Protein AF-A0A1N6M373-F1 (afdb_monomer)

Secondary structure (DSSP, 8-state):
-------PPPHHHHHHHHHTT-HHHHHHHHHHHTTSTT-SEE--GGGGGGTBSSEE-TT---GGG--B-TTTTT--EEEEE--TT----TTPEEEEGGG--SEEEEEE-STT-EEEEEEETTEEEEEEES-GGGGS-TTP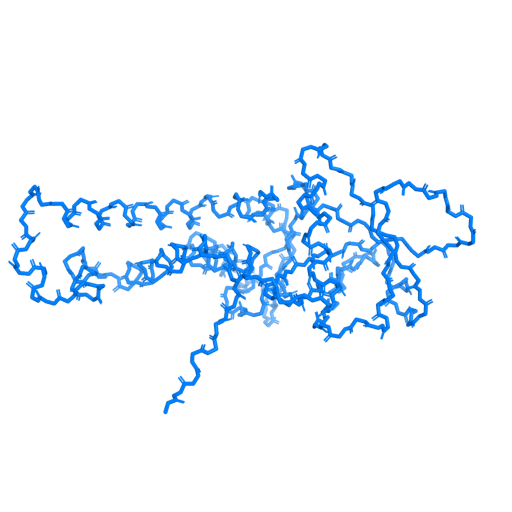EEEEEE---HHHHHHHHHHHHHHH--S------GGGHHHHHHHHHHHHHHTT--HHHHHHHHH-HHHHHHH-STT-HHHHHHHHHHHHHHHHHHTGGGGGGS--

Organism: NCBI:txid1918945

InterPro domains:
  IPR018754 T6SS, Transcription factor RovC-like, DNA binding domain [PF10074] (174-241)
  IPR045465 Transcriptional regulator-like domain [PF20109] (11-52)

Nearest PDB structures (foldseek):
  6xz5-assembly1_A  TM=7.826E-01  e=6.492E-12  Yersinia pseudotuberculosis YPIII
  6w2q-assembly1_A  TM=3.878E-01  e=3.711E+00  synthetic construct
  8dt0-assembly2_B  TM=3.257E-01  e=3.510E+00  synthetic construct

Mean predicted aligned error: 8.98 Å

Solvent-accessible surface area (backbone atoms only — not comparable to full-atom values): 14070 Å² total; per-residue (Å²): 134,81,80,77,75,81,78,53,73,23,48,62,45,52,24,46,61,28,42,50,66,22,65,67,56,50,50,52,50,54,59,60,43,73,81,46,85,96,64,61,66,48,84,40,86,70,21,50,84,79,48,17,55,29,40,56,50,62,82,61,81,60,54,67,76,51,47,61,32,31,68,89,51,61,48,42,29,38,52,44,73,70,60,101,81,70,84,86,54,97,74,56,45,77,41,54,69,66,75,50,85,53,50,77,40,79,46,80,50,79,88,48,23,28,36,39,23,41,34,19,90,39,36,69,51,58,33,43,27,83,44,60,70,64,78,67,52,71,81,42,52,30,37,37,51,70,84,52,65,75,91,40,50,67,50,46,53,49,51,50,45,46,36,66,48,85,89,62,92,71,77,76,64,71,80,51,56,63,53,56,50,24,50,56,50,42,54,41,47,76,68,68,49,49,73,65,56,53,43,29,73,76,62,32,59,72,54,38,74,76,39,67,52,97,87,25,69,56,49,54,51,51,53,51,47,50,53,48,24,53,44,28,28,74,57,52,26,59,60,41,61,36,71,125

Sequence (244 aa):
MTQHSSTTISNLSLAWEFLRRNPDYINEWKYLKKEQDNIKWIHSKNAKRWGLLSYCDPQIEDVREVIWNCIDIGRYLRFVSLGENHFKSKWDIYVDLSKFDGTKKIIHLENDNSIVSLSNNGEMIQLYSDNKNQLLSEQGMLLISANLPELYISEIIRIVNQVINTSGSIPFKEANRKYLEYLIILDMRNSKKSHKQIATEIYGSTEVDRHWFQDSWLRSKIRYKIQKAEQYMKEQYKKLLIPS

pLDDT: mean 78.7, std 16.69, range [23.48, 97.5]

Radius of gyration: 20.69 Å; Cα contacts (8 Å, |Δi|>4): 341; chains: 1; bounding box: 59×39×50 Å

Foldseek 3Di:
DDPPPPQQAALLLLLLLLQLLQPVLQVVVVVQCVVDPPDQWAQDPVVVVSQFRTRGNSPDNPSQSTHGVCVVLQQAWEKDFDDPDDDDDPLWDWAQPLPQPFDWDWAQDPQQKIWIWFADLNYIGIYIYNHVVSVPPSGTTITTDRPGDPVQSVLSVVRVCRRGPPPDNDDRPPVCVLSVLLSVLSVCVSVVHDLLRNLCVVPNPVVCVVFPDDPGPSSVVSVVSPVVSVVSSPPVSSVSSHRD

Structure (mmCIF, N/CA/C/O backbone):
data_AF-A0A1N6M373-F1
#
_entry.id   AF-A0A1N6M373-F1
#
loop_
_atom_site.group_PDB
_atom_site.id
_atom_site.type_symbol
_atom_site.label_atom_id
_atom_site.label_alt_id
_atom_site.label_comp_id
_atom_site.label_asym_id
_atom_site.label_entity_id
_atom_site.label_seq_id
_atom_site.pdbx_PDB_ins_code
_atom_site.Cartn_x
_atom_site.Cartn_y
_atom_site.Cartn_z
_atom_site.occupancy
_atom_site.B_iso_or_equiv
_atom_site.auth_seq_id
_atom_site.auth_comp_id
_atom_site.auth_asym_id
_atom_site.auth_atom_id
_atom_site.pdbx_PDB_model_num
ATOM 1 N N . MET A 1 1 ? -20.065 23.893 -10.131 1.00 27.55 1 MET A N 1
ATOM 2 C CA . MET A 1 1 ? -19.945 22.484 -10.564 1.00 27.55 1 MET A CA 1
ATOM 3 C C . MET A 1 1 ? -18.468 22.141 -10.586 1.00 27.55 1 MET A C 1
ATOM 5 O O . MET A 1 1 ? -17.787 22.420 -11.560 1.00 27.55 1 MET A O 1
ATOM 9 N N . THR A 1 2 ? -17.941 21.670 -9.463 1.00 27.86 2 THR A N 1
ATOM 10 C CA . THR A 1 2 ? -16.544 21.249 -9.340 1.00 27.86 2 THR A CA 1
ATOM 11 C C . THR A 1 2 ? -16.394 19.887 -10.004 1.00 27.86 2 THR A C 1
ATOM 13 O O . THR A 1 2 ? -17.059 18.925 -9.623 1.00 27.86 2 THR A O 1
ATOM 16 N N . GLN A 1 3 ? -15.557 19.825 -11.039 1.00 23.48 3 GLN A N 1
ATOM 17 C CA . GLN A 1 3 ? -15.106 18.575 -11.636 1.00 23.48 3 GLN A CA 1
ATOM 18 C C . GLN A 1 3 ? -14.480 17.726 -10.526 1.00 23.48 3 GLN A C 1
ATOM 20 O O . GLN A 1 3 ? -13.425 18.064 -9.993 1.00 23.48 3 GLN A O 1
ATOM 25 N N . HIS A 1 4 ? -15.142 16.633 -10.152 1.00 27.02 4 HIS A N 1
ATOM 26 C CA . HIS A 1 4 ? -14.480 15.553 -9.439 1.00 27.02 4 HIS A CA 1
ATOM 27 C C . HIS A 1 4 ? -13.487 14.933 -10.418 1.00 27.02 4 HIS A C 1
ATOM 29 O O . HIS A 1 4 ? -13.842 14.053 -11.203 1.00 27.02 4 HIS A O 1
ATOM 35 N N . SER A 1 5 ? -12.254 15.441 -10.404 1.00 31.22 5 SER A N 1
ATOM 36 C CA . SER A 1 5 ? -11.100 14.779 -10.996 1.00 31.22 5 SER A CA 1
ATOM 37 C C . SER A 1 5 ? -11.132 13.334 -10.513 1.00 31.22 5 SER A C 1
ATOM 39 O O . SER A 1 5 ? -10.973 13.062 -9.323 1.00 31.22 5 SER A O 1
ATOM 41 N N . SER A 1 6 ? -11.460 12.410 -11.412 1.00 40.84 6 SER A N 1
ATOM 42 C CA . SER A 1 6 ? -11.445 10.984 -11.115 1.00 40.84 6 SER A CA 1
ATOM 43 C C . SER A 1 6 ? -9.982 10.587 -10.990 1.00 40.84 6 SER A C 1
ATOM 45 O O . SER A 1 6 ? -9.340 10.244 -11.977 1.00 40.84 6 SER A O 1
ATOM 47 N N . THR A 1 7 ? -9.419 10.745 -9.793 1.00 52.28 7 THR A N 1
ATOM 48 C CA . THR A 1 7 ? -8.020 10.428 -9.513 1.00 52.28 7 THR A CA 1
ATOM 49 C C . THR A 1 7 ? -7.858 8.915 -9.587 1.00 52.28 7 THR A C 1
ATOM 51 O O . THR A 1 7 ? -8.129 8.190 -8.630 1.00 52.28 7 THR A O 1
ATOM 54 N N . THR A 1 8 ? -7.482 8.416 -10.761 1.00 64.50 8 THR A N 1
ATOM 55 C CA . THR A 1 8 ? -7.154 7.007 -10.961 1.00 64.50 8 THR A CA 1
ATOM 56 C C . THR A 1 8 ? -5.913 6.683 -10.131 1.00 64.50 8 THR A C 1
ATOM 58 O O . THR A 1 8 ? -4.846 7.253 -10.348 1.00 64.50 8 THR A O 1
ATOM 61 N N . ILE A 1 9 ? -6.072 5.798 -9.146 1.00 77.00 9 ILE A N 1
ATOM 62 C CA . ILE A 1 9 ? -4.997 5.341 -8.263 1.00 77.00 9 ILE A CA 1
ATOM 63 C C . ILE A 1 9 ? -4.475 3.988 -8.753 1.00 77.00 9 ILE A C 1
ATOM 65 O O . ILE A 1 9 ? -5.265 3.064 -8.962 1.00 77.00 9 ILE A O 1
ATOM 69 N N . SER A 1 10 ? -3.159 3.870 -8.932 1.00 80.56 10 SER A N 1
ATOM 70 C CA . SER A 1 10 ? -2.539 2.624 -9.393 1.00 80.56 10 SER A CA 1
ATOM 71 C C . SER A 1 10 ? -2.555 1.550 -8.303 1.00 80.56 10 SER A C 1
ATOM 73 O O . SER A 1 10 ? -2.659 1.847 -7.107 1.00 80.56 10 SER A O 1
ATOM 75 N N . ASN A 1 11 ? -2.365 0.289 -8.689 1.00 85.12 11 ASN A N 1
ATOM 76 C CA . ASN A 1 11 ? -2.213 -0.795 -7.716 1.00 85.12 11 ASN A CA 1
ATOM 77 C C . ASN A 1 11 ? -0.984 -0.603 -6.804 1.00 85.12 11 ASN A C 1
ATOM 79 O O . ASN A 1 11 ? -1.056 -0.926 -5.619 1.00 85.12 11 ASN A O 1
ATOM 83 N N . LEU A 1 12 ? 0.118 -0.043 -7.323 1.00 86.44 12 LEU A N 1
ATOM 84 C CA . LEU A 1 12 ? 1.302 0.281 -6.514 1.00 86.44 12 LEU A CA 1
ATOM 85 C C . LEU A 1 12 ? 1.001 1.397 -5.509 1.00 86.44 12 LEU A C 1
ATOM 87 O O . LEU A 1 12 ? 1.394 1.307 -4.348 1.00 86.44 12 LEU A O 1
ATOM 91 N N . SER A 1 13 ? 0.251 2.415 -5.934 1.00 88.50 13 SER A N 1
ATOM 92 C CA . SER A 1 13 ? -0.223 3.490 -5.060 1.00 88.50 13 SER A CA 1
ATOM 93 C C . SER A 1 13 ? -1.107 2.935 -3.943 1.00 88.50 13 SER A C 1
ATOM 95 O O . SER A 1 13 ? -0.861 3.217 -2.778 1.00 88.50 13 SER A O 1
ATOM 97 N N . LEU A 1 14 ? -2.079 2.075 -4.264 1.00 91.44 14 LEU A N 1
ATOM 98 C CA . LEU A 1 14 ? -2.917 1.420 -3.254 1.00 91.44 14 LEU A CA 1
ATOM 99 C C . LEU A 1 14 ? -2.095 0.560 -2.287 1.00 91.44 14 LEU A C 1
ATOM 101 O O . LEU A 1 14 ? -2.329 0.601 -1.081 1.00 91.44 14 LEU A O 1
ATOM 105 N N . ALA A 1 15 ? -1.128 -0.207 -2.800 1.00 93.06 15 ALA A N 1
ATOM 106 C CA . ALA A 1 15 ? -0.246 -1.019 -1.972 1.00 93.06 15 ALA A CA 1
ATOM 107 C C . ALA A 1 15 ? 0.530 -0.161 -0.964 1.00 93.06 15 ALA A C 1
ATOM 109 O O . ALA A 1 15 ? 0.606 -0.509 0.216 1.00 93.06 15 ALA A O 1
ATOM 110 N N . TRP A 1 16 ? 1.047 0.982 -1.421 1.00 95.06 16 TRP A N 1
ATOM 111 C CA . TRP A 1 16 ? 1.736 1.943 -0.569 1.00 95.06 16 TRP A CA 1
ATOM 112 C C . TRP A 1 16 ? 0.806 2.561 0.475 1.00 95.06 16 TRP A C 1
ATOM 114 O O . TRP A 1 16 ? 1.153 2.594 1.653 1.00 95.06 16 TRP A O 1
ATOM 124 N N . GLU A 1 17 ? -0.397 2.982 0.078 1.00 95.56 17 GLU A N 1
ATOM 125 C CA . GLU A 1 17 ? -1.382 3.573 0.988 1.00 95.56 17 GLU A CA 1
ATOM 126 C C . GLU A 1 17 ? -1.761 2.624 2.137 1.00 95.56 17 GLU A C 1
ATOM 128 O O . GLU A 1 17 ? -1.925 3.075 3.275 1.00 95.56 17 GLU A O 1
ATOM 133 N N . PHE A 1 18 ? -1.862 1.317 1.872 1.00 97.25 18 PHE A N 1
ATOM 134 C CA . PHE A 1 18 ? -2.075 0.312 2.915 1.00 97.25 18 PHE A CA 1
ATOM 135 C C . PHE A 1 18 ? -0.838 0.117 3.796 1.00 97.25 18 PHE A C 1
ATOM 137 O O . PHE A 1 18 ? -0.959 0.138 5.022 1.00 97.25 18 PHE A O 1
ATOM 144 N N . LEU A 1 19 ? 0.342 -0.057 3.194 1.00 97.50 19 LEU A N 1
ATOM 145 C CA . LEU A 1 19 ? 1.583 -0.312 3.926 1.00 97.50 19 LEU A CA 1
ATOM 146 C C . LEU A 1 19 ? 1.967 0.859 4.840 1.00 97.50 19 LEU A C 1
ATOM 148 O O . LEU A 1 19 ? 2.258 0.651 6.015 1.00 97.50 19 LEU A O 1
ATOM 152 N N . ARG A 1 20 ? 1.906 2.102 4.348 1.00 96.56 20 ARG A N 1
ATOM 153 C CA . ARG A 1 20 ? 2.305 3.294 5.119 1.00 96.56 20 ARG A CA 1
ATOM 154 C C . ARG A 1 20 ? 1.390 3.601 6.310 1.00 96.56 20 ARG A C 1
ATOM 156 O O . ARG A 1 20 ? 1.739 4.433 7.141 1.00 96.56 20 ARG A O 1
ATOM 163 N N . ARG A 1 21 ? 0.232 2.933 6.398 1.00 96.88 21 ARG A N 1
ATOM 164 C CA . ARG A 1 21 ? -0.706 2.974 7.535 1.00 96.88 21 ARG A CA 1
ATOM 165 C C . ARG A 1 21 ? -0.512 1.831 8.527 1.00 96.88 21 ARG A C 1
ATOM 167 O O . ARG A 1 21 ? -1.159 1.838 9.572 1.00 96.88 21 ARG A O 1
ATOM 174 N N . ASN A 1 22 ? 0.346 0.859 8.217 1.00 97.31 22 ASN A N 1
ATOM 175 C CA . ASN A 1 22 ? 0.627 -0.271 9.088 1.00 97.31 22 ASN A CA 1
ATOM 176 C C . ASN A 1 22 ? 1.465 0.187 10.303 1.00 97.31 22 ASN A C 1
ATOM 178 O O . ASN A 1 22 ? 2.589 0.661 10.116 1.00 97.31 22 ASN A O 1
ATOM 182 N N . PRO A 1 23 ? 0.964 0.037 11.546 1.00 95.50 23 PRO A N 1
ATOM 183 C CA . PRO A 1 23 ? 1.692 0.447 12.745 1.00 95.50 23 PRO A CA 1
ATOM 184 C C 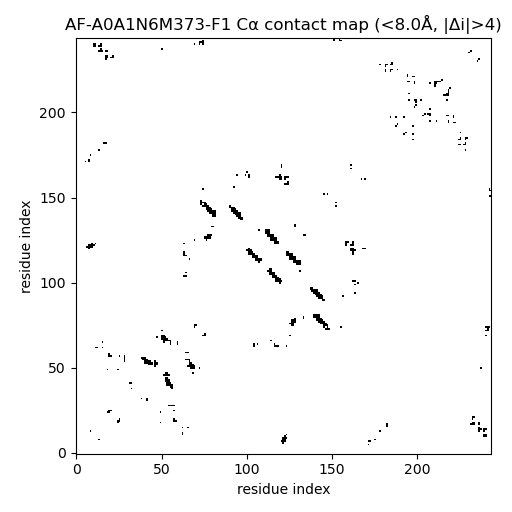. PRO A 1 23 ? 3.053 -0.234 12.903 1.00 95.50 23 PRO A C 1
ATOM 186 O O . PRO A 1 23 ? 4.000 0.416 13.340 1.00 95.50 23 PRO A O 1
ATOM 189 N N . ASP A 1 24 ? 3.169 -1.506 12.521 1.00 96.19 24 ASP A N 1
ATOM 190 C CA . ASP A 1 24 ? 4.410 -2.272 12.645 1.00 96.19 24 ASP A CA 1
ATOM 191 C C . ASP A 1 24 ? 5.467 -1.725 11.677 1.00 96.19 24 ASP A C 1
ATOM 193 O O . ASP A 1 24 ? 6.589 -1.433 12.089 1.00 96.19 24 ASP A O 1
ATOM 197 N N . TYR A 1 25 ? 5.079 -1.451 10.425 1.00 97.00 25 TYR A N 1
ATOM 198 C CA . TYR A 1 25 ? 5.946 -0.784 9.448 1.00 97.00 25 TYR A CA 1
ATOM 199 C C . TYR A 1 25 ? 6.387 0.606 9.930 1.00 97.00 25 TYR A C 1
ATOM 201 O O . TYR A 1 25 ? 7.571 0.941 9.883 1.00 97.00 25 TYR A O 1
ATOM 209 N N . ILE A 1 26 ? 5.449 1.415 10.442 1.00 95.88 26 ILE A N 1
ATOM 210 C CA . ILE A 1 26 ? 5.738 2.760 10.964 1.00 95.88 26 ILE A CA 1
ATOM 211 C C . ILE A 1 26 ? 6.714 2.692 12.146 1.00 95.88 26 ILE A C 1
ATOM 213 O O . ILE A 1 26 ? 7.620 3.521 12.244 1.00 95.88 26 ILE A O 1
ATOM 217 N N . ASN A 1 27 ? 6.528 1.740 13.061 1.00 94.88 27 ASN A N 1
ATOM 218 C CA . ASN A 1 27 ? 7.379 1.585 14.239 1.00 94.88 27 ASN A CA 1
ATOM 219 C C . ASN A 1 27 ? 8.798 1.164 13.856 1.00 94.88 27 ASN A C 1
ATOM 221 O O . ASN A 1 27 ? 9.762 1.714 14.388 1.00 94.88 27 ASN A O 1
ATOM 225 N N . GLU A 1 28 ? 8.933 0.249 12.902 1.00 94.69 28 GLU A N 1
ATOM 226 C CA . GLU A 1 28 ? 10.232 -0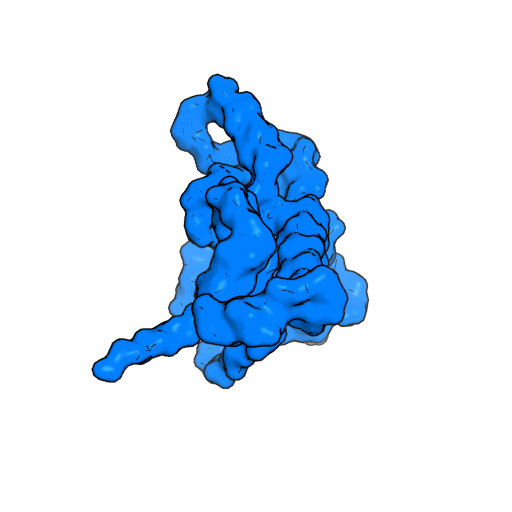.167 12.379 1.00 94.69 28 GLU A CA 1
ATOM 227 C C . GLU A 1 28 ? 10.940 0.956 11.628 1.00 94.69 28 GLU A C 1
ATOM 229 O O . GLU A 1 28 ? 12.124 1.188 11.866 1.00 94.69 28 GLU A O 1
ATOM 234 N N . TRP A 1 29 ? 10.219 1.710 10.792 1.00 94.06 29 TRP A N 1
ATOM 235 C CA . TRP A 1 29 ? 10.765 2.905 10.152 1.00 94.06 29 TRP A CA 1
ATOM 236 C C . TRP A 1 29 ? 11.282 3.907 11.185 1.00 94.06 29 TRP A C 1
ATOM 238 O O . TRP A 1 29 ? 12.410 4.378 11.079 1.00 94.06 29 TRP A O 1
ATOM 248 N N . LYS A 1 30 ? 10.481 4.209 12.215 1.00 92.94 30 LYS A N 1
ATOM 249 C CA . LYS A 1 30 ? 10.878 5.121 13.299 1.00 92.94 30 LYS A CA 1
ATOM 250 C C . LYS A 1 30 ? 12.096 4.614 14.062 1.00 92.94 30 LYS A C 1
ATOM 252 O O . LYS A 1 30 ? 12.919 5.427 14.467 1.00 92.94 30 LYS A O 1
ATOM 257 N N . TYR A 1 31 ? 12.196 3.307 14.289 1.00 91.56 31 TYR A N 1
ATOM 258 C CA . TYR A 1 31 ? 13.346 2.705 14.955 1.00 91.56 31 TYR A CA 1
ATOM 259 C C . TYR A 1 31 ? 14.620 2.874 14.120 1.00 91.56 31 TYR A C 1
ATOM 261 O O . TYR A 1 31 ? 15.609 3.373 14.641 1.00 91.56 31 TYR A O 1
ATOM 269 N N . LEU A 1 32 ? 14.561 2.564 12.822 1.00 89.75 32 LEU A N 1
ATOM 270 C CA . LEU A 1 32 ? 15.697 2.701 11.905 1.00 89.75 32 LEU A CA 1
ATOM 271 C C . LEU A 1 32 ? 16.099 4.169 11.681 1.00 89.75 32 LEU A C 1
ATOM 273 O O . LEU A 1 32 ? 17.280 4.496 11.669 1.00 89.75 32 LEU A O 1
ATOM 277 N N . LYS A 1 33 ? 15.121 5.076 11.551 1.00 88.62 33 LYS A N 1
ATOM 278 C CA . LYS A 1 33 ? 15.360 6.513 11.338 1.00 88.62 33 LYS A CA 1
ATOM 279 C C . LYS A 1 33 ? 16.057 7.184 12.521 1.00 88.62 33 LYS A C 1
ATOM 281 O O . LYS A 1 33 ? 16.777 8.148 12.316 1.00 88.62 33 LYS A O 1
ATOM 286 N N . LYS A 1 34 ? 15.880 6.694 13.755 1.00 81.75 34 LYS A N 1
ATOM 287 C CA . LYS A 1 34 ? 16.558 7.269 14.935 1.00 81.75 34 LYS A CA 1
ATOM 288 C C . LYS A 1 34 ? 18.082 7.254 14.827 1.00 81.75 34 LYS A C 1
ATOM 290 O O . LYS A 1 34 ? 18.728 8.043 15.504 1.00 81.75 34 LYS A O 1
ATOM 295 N N . GLU A 1 35 ? 18.640 6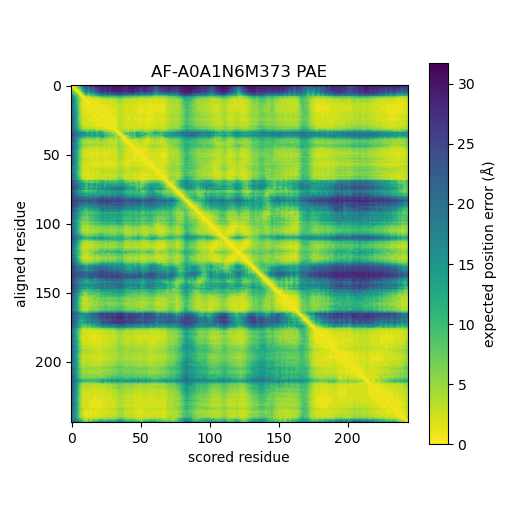.373 14.006 1.00 69.88 35 GLU A N 1
ATOM 296 C CA . GLU A 1 35 ? 20.081 6.289 13.793 1.00 69.88 35 GLU A CA 1
ATOM 297 C C . GLU A 1 35 ? 20.577 7.288 12.732 1.00 69.88 35 GLU A C 1
ATOM 299 O O . GLU A 1 35 ? 21.787 7.449 12.584 1.00 69.88 35 GLU A O 1
ATOM 304 N N . GLN A 1 36 ? 19.679 7.940 11.971 1.00 68.94 36 GLN A N 1
ATOM 305 C CA . GLN A 1 36 ? 20.038 8.730 10.789 1.00 68.94 36 GLN A CA 1
ATOM 306 C C . GLN A 1 36 ? 19.052 9.894 10.503 1.00 68.94 36 GLN A C 1
ATOM 308 O O . GLN A 1 36 ? 17.896 9.684 10.125 1.00 68.94 36 GLN A O 1
ATOM 313 N N . ASP A 1 37 ? 19.519 11.143 10.618 1.00 67.06 37 ASP A N 1
ATOM 314 C CA . ASP A 1 37 ? 18.704 12.346 10.373 1.00 67.06 37 ASP A CA 1
ATOM 315 C C . ASP A 1 37 ? 18.475 12.646 8.876 1.00 67.06 37 ASP A C 1
ATOM 317 O O . ASP A 1 37 ? 19.350 12.448 8.037 1.00 67.06 37 ASP A O 1
ATOM 321 N N . ASN A 1 38 ? 17.296 13.193 8.541 1.00 73.12 38 ASN A N 1
ATOM 322 C CA . ASN A 1 38 ? 16.903 13.666 7.196 1.00 73.12 38 ASN A CA 1
ATOM 323 C C . ASN A 1 38 ? 16.947 12.633 6.053 1.00 73.12 38 ASN A C 1
ATOM 325 O O . ASN A 1 38 ? 17.111 12.988 4.884 1.00 73.12 38 ASN A O 1
ATOM 329 N N . ILE A 1 39 ? 16.724 11.357 6.361 1.00 82.75 39 ILE A N 1
ATOM 330 C CA . ILE A 1 39 ? 16.746 10.288 5.361 1.00 82.75 39 ILE A CA 1
ATOM 331 C C . ILE A 1 39 ? 15.346 9.919 4.861 1.00 82.75 39 ILE A C 1
ATOM 333 O O . ILE A 1 39 ? 14.423 9.687 5.643 1.00 82.75 39 ILE A O 1
ATOM 337 N N . LYS A 1 40 ? 15.214 9.829 3.529 1.00 84.06 40 LYS A N 1
ATOM 338 C CA . LYS A 1 40 ? 14.011 9.344 2.831 1.00 84.06 40 LYS A CA 1
ATOM 339 C C . LYS A 1 40 ? 13.977 7.827 2.652 1.00 84.06 40 LYS A C 1
ATOM 341 O O . LYS A 1 40 ? 12.892 7.246 2.671 1.00 84.06 40 LYS A O 1
ATOM 346 N N . TRP A 1 41 ? 15.145 7.201 2.491 1.00 87.31 41 TRP A N 1
ATOM 347 C CA . TRP A 1 41 ? 15.280 5.764 2.262 1.00 87.31 41 TRP A CA 1
ATOM 348 C C . TRP A 1 41 ? 16.329 5.136 3.162 1.00 87.31 41 TRP A C 1
ATOM 350 O O . TRP A 1 41 ? 17.454 5.619 3.215 1.00 87.31 41 TRP A O 1
ATOM 360 N N . ILE A 1 42 ? 15.989 4.020 3.801 1.00 87.31 42 ILE A N 1
ATOM 361 C CA . ILE A 1 42 ? 16.944 3.256 4.609 1.00 87.31 42 ILE A CA 1
ATOM 362 C C . ILE A 1 42 ? 17.114 1.874 3.987 1.00 87.31 42 ILE A C 1
ATOM 364 O O . ILE A 1 42 ? 16.172 1.071 3.923 1.00 87.31 42 ILE A O 1
ATOM 368 N N . HIS A 1 43 ? 18.330 1.594 3.521 1.00 84.94 43 HIS A N 1
ATOM 369 C CA . HIS A 1 43 ? 18.705 0.280 3.018 1.00 84.94 43 HIS A CA 1
ATOM 370 C C . HIS A 1 43 ? 18.783 -0.716 4.178 1.00 84.94 43 HIS A C 1
ATOM 372 O O . HIS A 1 43 ? 19.533 -0.550 5.135 1.00 84.94 43 HIS A O 1
ATOM 378 N N . SER A 1 44 ? 17.979 -1.775 4.104 1.00 85.38 44 SER A N 1
ATOM 379 C CA . SER A 1 44 ? 17.991 -2.861 5.079 1.00 85.38 44 SER A CA 1
ATOM 380 C C . SER A 1 44 ? 17.491 -4.133 4.419 1.00 85.38 44 SER A C 1
ATOM 382 O O . SER A 1 44 ? 16.466 -4.124 3.737 1.00 85.38 44 SER A O 1
ATOM 384 N N . LYS A 1 45 ? 18.163 -5.260 4.679 1.00 84.31 45 LYS A N 1
ATOM 385 C CA . LYS A 1 45 ? 17.724 -6.581 4.196 1.00 84.31 45 LYS A CA 1
ATOM 386 C C . LYS A 1 45 ? 16.299 -6.918 4.655 1.00 84.31 45 LYS A C 1
ATOM 388 O O . LYS A 1 45 ? 15.576 -7.616 3.950 1.00 84.31 45 LYS A O 1
ATOM 393 N N . ASN A 1 46 ? 15.870 -6.355 5.786 1.00 89.06 46 ASN A N 1
ATOM 394 C CA . ASN A 1 46 ? 14.532 -6.556 6.335 1.00 89.06 46 ASN A CA 1
ATOM 395 C C . ASN A 1 46 ? 13.436 -5.809 5.562 1.00 89.06 46 ASN A C 1
ATOM 397 O O . ASN A 1 46 ? 12.269 -6.134 5.753 1.00 89.06 46 ASN A O 1
ATOM 401 N N . ALA A 1 47 ? 13.762 -4.855 4.679 1.00 91.00 47 ALA A N 1
ATOM 402 C CA . ALA A 1 47 ? 12.765 -4.158 3.857 1.00 91.00 47 ALA A CA 1
ATOM 403 C C . ALA A 1 47 ? 11.980 -5.131 2.956 1.00 91.00 47 ALA A C 1
ATOM 405 O O . ALA A 1 47 ? 10.784 -4.945 2.714 1.00 91.00 47 ALA A O 1
ATOM 406 N N . LYS A 1 48 ? 12.625 -6.234 2.548 1.00 89.69 48 LYS A N 1
ATOM 407 C CA . LYS A 1 48 ? 12.035 -7.253 1.675 1.00 89.69 48 LYS A CA 1
ATOM 408 C C . LYS A 1 48 ? 10.758 -7.870 2.232 1.00 89.69 48 LYS A C 1
ATOM 410 O O . LYS A 1 48 ? 9.857 -8.178 1.456 1.00 89.69 48 LYS A O 1
ATOM 415 N N . ARG A 1 49 ? 10.626 -8.004 3.559 1.00 91.44 49 ARG A N 1
ATOM 416 C CA . ARG A 1 49 ? 9.398 -8.550 4.167 1.00 91.44 49 ARG A CA 1
ATOM 417 C C . ARG A 1 49 ? 8.177 -7.675 3.899 1.00 91.44 49 ARG A C 1
ATOM 419 O O . ARG A 1 49 ? 7.065 -8.187 3.866 1.00 91.44 49 ARG A O 1
ATOM 426 N N . TRP A 1 50 ? 8.389 -6.378 3.679 1.00 93.75 50 TRP A N 1
ATOM 427 C CA . TRP A 1 50 ? 7.348 -5.413 3.337 1.00 93.75 50 TRP A CA 1
ATOM 428 C C . TRP A 1 50 ? 7.106 -5.318 1.824 1.00 93.75 50 TRP A C 1
ATOM 430 O O . TRP A 1 50 ? 6.241 -4.562 1.388 1.00 93.75 50 TRP A O 1
ATOM 440 N N . GLY A 1 51 ? 7.831 -6.099 1.016 1.00 90.75 51 GLY A N 1
ATOM 441 C CA . GLY A 1 51 ? 7.827 -5.994 -0.442 1.00 90.75 51 GLY A CA 1
ATOM 442 C C . GLY A 1 51 ? 8.672 -4.831 -0.966 1.00 90.75 51 GLY A C 1
ATOM 443 O O . GLY A 1 51 ? 8.593 -4.524 -2.149 1.00 90.75 51 GLY A O 1
ATOM 444 N N . LEU A 1 52 ? 9.479 -4.186 -0.121 1.00 91.88 52 LEU A N 1
ATOM 445 C CA . LEU A 1 52 ? 10.308 -3.039 -0.485 1.00 91.88 52 LEU A CA 1
ATOM 446 C C . LEU A 1 52 ? 11.767 -3.451 -0.691 1.00 91.88 52 LEU A C 1
ATOM 448 O O . LEU A 1 52 ? 12.271 -4.351 -0.018 1.00 91.88 52 LEU A O 1
ATOM 452 N N . LEU A 1 53 ? 12.468 -2.767 -1.595 1.00 87.50 53 LEU A N 1
ATOM 453 C CA . LEU A 1 53 ? 13.925 -2.873 -1.698 1.00 87.50 53 LEU A CA 1
ATOM 454 C C . LEU A 1 53 ? 14.599 -2.085 -0.568 1.00 87.50 53 LEU A C 1
ATOM 456 O O . LEU A 1 53 ? 15.704 -2.403 -0.139 1.00 87.50 53 LEU A O 1
ATOM 460 N N . SER A 1 54 ? 13.951 -1.025 -0.089 1.00 89.25 54 SER A N 1
ATOM 461 C CA . SER A 1 54 ? 14.441 -0.141 0.972 1.00 89.25 54 SER A CA 1
ATOM 462 C C . SER A 1 54 ? 13.264 0.436 1.731 1.00 89.25 54 SER A C 1
ATOM 464 O O . SER A 1 54 ? 12.220 0.692 1.131 1.00 89.25 54 SER A O 1
ATOM 466 N N . TYR A 1 55 ? 13.412 0.643 3.0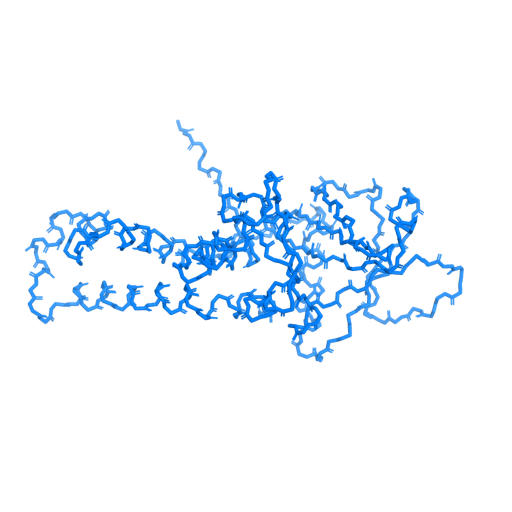38 1.00 92.88 55 TYR A N 1
ATOM 467 C CA . TYR A 1 55 ? 12.367 1.335 3.780 1.00 92.88 55 TYR A CA 1
ATOM 468 C C . TYR A 1 55 ? 12.217 2.757 3.241 1.00 92.88 55 TYR A C 1
ATOM 470 O O . TYR A 1 55 ? 13.205 3.383 2.867 1.00 92.88 55 TYR A O 1
ATOM 478 N N . CYS A 1 56 ? 10.984 3.244 3.217 1.00 93.19 56 CYS A N 1
ATOM 479 C CA . CYS A 1 56 ? 10.597 4.548 2.696 1.00 93.19 56 CYS A CA 1
ATOM 480 C C . CYS A 1 56 ? 9.821 5.309 3.777 1.00 93.19 56 CYS A C 1
ATOM 482 O O . CYS A 1 56 ? 9.015 4.693 4.485 1.00 93.19 56 CYS A O 1
ATOM 484 N N . ASP A 1 57 ? 10.029 6.623 3.900 1.00 93.81 57 ASP A N 1
ATOM 485 C CA . ASP A 1 57 ? 9.297 7.428 4.884 1.00 93.81 57 ASP A CA 1
ATOM 486 C C . ASP A 1 57 ? 7.773 7.281 4.681 1.00 93.81 57 ASP A C 1
ATOM 488 O O . ASP A 1 57 ? 7.288 7.584 3.590 1.00 93.81 57 ASP A O 1
ATOM 492 N N . PRO A 1 58 ? 6.989 6.839 5.690 1.00 95.44 58 PRO A N 1
ATOM 493 C CA . PRO A 1 58 ? 5.534 6.704 5.587 1.00 95.44 58 PRO A CA 1
ATOM 494 C C . PRO A 1 58 ? 4.791 8.004 5.230 1.00 95.44 58 PRO A C 1
ATOM 496 O O . PRO A 1 58 ? 3.609 7.949 4.880 1.00 95.44 58 PRO A O 1
ATOM 499 N N . GLN A 1 59 ? 5.452 9.161 5.353 1.00 93.44 59 GLN A N 1
ATOM 500 C CA . GLN A 1 59 ? 4.921 10.470 4.957 1.00 93.44 59 GLN A CA 1
ATOM 501 C C . GLN A 1 59 ? 5.100 10.782 3.466 1.00 93.44 59 GLN A C 1
ATOM 503 O O . GLN A 1 59 ? 4.582 11.788 2.990 1.00 93.44 59 GLN A O 1
ATOM 508 N N . ILE A 1 60 ? 5.821 9.949 2.711 1.00 90.56 60 ILE A N 1
ATOM 509 C CA . ILE A 1 60 ? 5.926 10.109 1.261 1.00 90.56 60 ILE A CA 1
ATOM 510 C C . ILE A 1 60 ? 4.555 9.846 0.635 1.00 90.56 60 ILE A C 1
ATOM 512 O O . ILE A 1 60 ? 4.021 8.742 0.710 1.00 90.56 60 ILE A O 1
ATOM 516 N N . GLU A 1 61 ? 3.990 10.870 0.005 1.00 88.06 61 GLU A N 1
ATOM 517 C CA . GLU A 1 61 ? 2.737 10.764 -0.751 1.00 88.06 61 GLU A CA 1
ATOM 518 C C . GLU A 1 61 ? 2.992 10.307 -2.191 1.00 88.06 61 GLU A C 1
ATOM 520 O O . GLU A 1 61 ? 2.204 9.568 -2.782 1.00 88.06 61 GLU A O 1
ATOM 525 N N . ASP A 1 62 ? 4.132 10.712 -2.754 1.00 86.94 62 ASP A N 1
ATOM 526 C CA . ASP A 1 62 ? 4.521 10.333 -4.102 1.00 86.94 62 ASP A CA 1
ATOM 527 C C . ASP A 1 62 ? 5.074 8.904 -4.131 1.00 86.94 62 ASP A C 1
ATOM 529 O O . ASP A 1 62 ? 6.265 8.665 -3.929 1.00 86.94 62 ASP A O 1
ATOM 533 N N . VAL A 1 63 ? 4.206 7.939 -4.444 1.00 87.38 63 VAL A N 1
ATOM 534 C CA . VAL A 1 63 ? 4.579 6.521 -4.579 1.00 87.38 63 VAL A CA 1
ATOM 535 C C . VAL A 1 63 ? 5.686 6.268 -5.614 1.00 87.38 63 VAL A C 1
ATOM 537 O O . VAL A 1 63 ? 6.343 5.232 -5.546 1.00 87.38 63 VAL A O 1
ATOM 540 N N . ARG A 1 64 ? 5.987 7.210 -6.523 1.00 86.06 64 ARG A N 1
ATOM 541 C CA . ARG A 1 64 ? 7.149 7.084 -7.423 1.00 86.06 64 ARG A CA 1
ATOM 542 C C . ARG A 1 64 ? 8.473 7.072 -6.662 1.00 86.06 64 ARG A C 1
ATOM 544 O O . ARG A 1 64 ? 9.455 6.585 -7.220 1.00 86.06 64 ARG A O 1
ATOM 551 N N . GLU A 1 65 ? 8.504 7.606 -5.438 1.00 88.06 65 GLU A N 1
ATOM 552 C CA . GLU A 1 65 ? 9.657 7.564 -4.530 1.00 88.06 65 GLU A CA 1
ATOM 553 C C . GLU A 1 65 ? 9.744 6.248 -3.734 1.00 88.06 65 GLU A C 1
ATOM 555 O O . GLU A 1 65 ? 10.757 5.995 -3.088 1.00 88.06 65 GLU A O 1
ATOM 560 N N . VAL A 1 66 ? 8.719 5.392 -3.774 1.00 90.75 66 VAL A N 1
ATOM 561 C CA . VAL A 1 66 ? 8.697 4.120 -3.040 1.00 90.75 66 VAL A CA 1
ATOM 562 C C . VAL A 1 66 ? 9.381 3.046 -3.870 1.00 90.75 66 VAL A C 1
ATOM 564 O O . VAL A 1 66 ? 8.952 2.741 -4.980 1.00 90.75 66 VAL A O 1
ATOM 567 N N . ILE A 1 67 ? 10.435 2.441 -3.329 1.00 87.69 67 ILE A N 1
ATOM 568 C CA . ILE A 1 67 ? 11.233 1.455 -4.056 1.00 87.69 67 ILE A CA 1
ATOM 569 C C . ILE A 1 67 ? 10.728 0.046 -3.746 1.00 87.69 67 ILE A C 1
ATOM 571 O O . ILE A 1 67 ? 11.105 -0.558 -2.736 1.00 87.69 67 ILE A O 1
ATOM 575 N N . TRP A 1 68 ? 9.877 -0.493 -4.616 1.00 87.31 68 TRP A N 1
ATOM 576 C CA . TRP A 1 68 ? 9.375 -1.856 -4.475 1.00 87.31 68 TRP A CA 1
ATOM 577 C C . TRP A 1 68 ? 10.454 -2.876 -4.847 1.00 87.31 68 TRP A C 1
ATOM 579 O O . TRP A 1 68 ? 11.223 -2.698 -5.792 1.00 87.31 68 TRP A O 1
ATOM 589 N N . ASN A 1 69 ? 10.502 -3.989 -4.120 1.00 82.50 69 ASN A N 1
ATOM 590 C CA . ASN A 1 69 ? 11.326 -5.139 -4.473 1.00 82.50 69 ASN A CA 1
ATOM 591 C C . ASN A 1 69 ? 10.644 -5.941 -5.587 1.00 82.50 69 ASN A C 1
ATOM 593 O O . ASN A 1 69 ? 10.189 -7.063 -5.391 1.00 82.50 69 ASN A O 1
ATOM 597 N N . CYS A 1 70 ? 10.547 -5.346 -6.771 1.00 66.88 70 CYS A N 1
ATOM 598 C CA . CYS A 1 70 ? 9.862 -5.941 -7.912 1.00 66.88 70 CYS A CA 1
ATOM 599 C C . CYS A 1 70 ? 10.544 -7.216 -8.446 1.00 66.88 70 CYS A C 1
ATOM 601 O O . CYS A 1 70 ? 9.905 -7.967 -9.182 1.00 66.88 70 CYS A O 1
ATOM 603 N N . ILE A 1 71 ? 11.804 -7.472 -8.065 1.00 63.94 71 ILE A N 1
ATOM 604 C CA . ILE A 1 71 ? 12.551 -8.691 -8.415 1.00 63.94 71 ILE A CA 1
ATOM 605 C C . ILE A 1 71 ? 11.863 -9.915 -7.809 1.00 63.94 71 ILE A C 1
ATOM 607 O O . ILE A 1 71 ? 11.444 -10.810 -8.538 1.00 63.94 71 ILE A O 1
ATOM 611 N N . ASP A 1 72 ? 11.668 -9.913 -6.489 1.00 62.06 72 ASP A N 1
ATOM 612 C CA . ASP A 1 72 ? 11.133 -11.077 -5.772 1.00 62.06 72 ASP A CA 1
ATOM 613 C C . ASP A 1 72 ? 9.611 -11.260 -5.992 1.00 62.06 72 ASP A C 1
ATOM 615 O O . ASP A 1 72 ? 9.059 -12.311 -5.676 1.00 62.06 72 ASP A O 1
ATOM 619 N N . ILE A 1 73 ? 8.918 -10.253 -6.545 1.00 61.88 73 ILE A N 1
ATOM 620 C CA . ILE A 1 73 ? 7.449 -10.230 -6.709 1.00 61.88 73 ILE A CA 1
ATOM 621 C C . ILE A 1 73 ? 7.027 -10.449 -8.176 1.00 61.88 73 ILE A C 1
ATOM 623 O O . ILE A 1 73 ? 5.843 -10.392 -8.503 1.00 61.88 73 ILE A O 1
ATOM 627 N N . GLY A 1 74 ? 7.974 -10.695 -9.089 1.00 56.00 74 GLY A N 1
ATOM 628 C CA . GLY A 1 74 ? 7.645 -10.911 -10.501 1.00 56.00 74 GLY A CA 1
ATOM 629 C C . GLY A 1 74 ? 7.081 -9.655 -11.179 1.00 56.00 74 GLY A C 1
ATOM 630 O O . GLY A 1 74 ? 6.159 -9.728 -11.987 1.00 56.00 74 GLY A O 1
ATOM 631 N N . ARG A 1 75 ? 7.630 -8.481 -10.856 1.00 60.34 75 ARG A N 1
ATOM 632 C CA . ARG A 1 75 ? 7.463 -7.238 -11.631 1.00 60.34 75 ARG A CA 1
ATOM 633 C C . ARG A 1 75 ? 8.816 -6.693 -12.092 1.00 60.34 75 ARG A C 1
ATOM 635 O O . ARG A 1 75 ? 9.020 -5.485 -12.158 1.00 60.34 75 ARG A O 1
ATOM 642 N N . TYR A 1 76 ? 9.770 -7.576 -12.377 1.00 61.84 76 TYR A N 1
ATOM 643 C CA . TYR A 1 76 ? 11.082 -7.164 -12.855 1.00 61.84 76 TYR A CA 1
ATOM 644 C C . TYR A 1 76 ? 11.020 -6.828 -14.342 1.00 61.84 76 TYR A C 1
ATOM 646 O O . TYR A 1 76 ? 11.029 -7.710 -15.200 1.00 61.84 76 TYR A O 1
ATOM 654 N N . LEU A 1 77 ? 10.931 -5.534 -14.628 1.00 65.56 77 LEU A N 1
ATOM 655 C CA . LEU A 1 77 ? 11.112 -4.993 -15.962 1.00 65.56 77 LEU A CA 1
ATOM 656 C C . LEU A 1 77 ? 12.546 -4.489 -16.049 1.00 65.56 77 LEU A C 1
ATOM 658 O O . LEU A 1 77 ? 12.877 -3.440 -15.487 1.00 65.56 77 LEU A O 1
ATOM 662 N N . ARG A 1 78 ? 13.408 -5.271 -16.703 1.00 65.56 78 ARG A N 1
ATOM 663 C CA . ARG A 1 78 ? 14.765 -4.814 -16.992 1.00 65.56 78 ARG A CA 1
ATOM 664 C C . ARG A 1 78 ? 14.719 -3.901 -18.195 1.00 65.56 78 ARG A C 1
ATOM 666 O O . ARG A 1 78 ? 14.126 -4.257 -19.213 1.00 65.56 78 ARG A O 1
ATOM 673 N N . PHE A 1 79 ? 15.380 -2.767 -18.056 1.00 65.69 79 PHE A N 1
ATOM 674 C CA . PHE A 1 79 ? 15.694 -1.909 -19.171 1.00 65.69 79 PHE A CA 1
ATOM 675 C C . PHE A 1 79 ? 17.077 -2.272 -19.734 1.00 65.69 79 PHE A C 1
ATOM 677 O O . PHE A 1 79 ? 18.032 -2.414 -18.975 1.00 65.69 79 PHE A O 1
ATOM 684 N N . VAL A 1 80 ? 17.178 -2.423 -21.058 1.00 60.94 80 VAL A N 1
ATOM 685 C CA . VAL A 1 80 ? 18.455 -2.556 -21.773 1.00 60.94 80 VAL A CA 1
ATOM 686 C C . VAL A 1 80 ? 18.499 -1.532 -22.906 1.00 60.94 80 VAL A C 1
ATOM 688 O O . VAL A 1 80 ? 17.590 -1.495 -23.740 1.00 60.94 80 VAL A O 1
ATOM 691 N N . SER A 1 81 ? 19.552 -0.707 -22.942 1.00 56.69 81 SER A N 1
ATOM 692 C CA . SER A 1 81 ? 19.841 0.143 -24.103 1.00 56.69 81 SER A CA 1
ATOM 693 C C . SER A 1 81 ? 20.251 -0.737 -25.282 1.00 56.69 81 SER A C 1
ATOM 695 O O . SER A 1 81 ? 21.184 -1.537 -25.181 1.00 56.69 81 SER A O 1
ATOM 697 N N . LEU A 1 82 ? 19.516 -0.634 -26.384 1.00 55.97 82 LEU A N 1
ATOM 698 C CA . LEU A 1 82 ? 19.762 -1.443 -27.567 1.00 55.97 82 LEU A CA 1
ATOM 699 C C . LEU A 1 82 ? 21.030 -0.955 -28.277 1.00 55.97 82 LEU A C 1
ATOM 701 O O . LEU A 1 82 ? 21.052 0.134 -28.843 1.00 55.97 82 LEU A O 1
ATOM 705 N N . GLY A 1 83 ? 22.071 -1.788 -28.292 1.00 54.16 83 GLY A N 1
ATOM 706 C CA . GLY A 1 83 ? 23.027 -1.780 -29.401 1.00 54.16 83 GLY A CA 1
ATOM 707 C C . GLY A 1 83 ? 22.373 -2.384 -30.649 1.00 54.16 83 GLY A C 1
ATOM 708 O O . GLY A 1 83 ? 21.394 -3.121 -30.533 1.00 54.16 83 GLY A O 1
ATOM 709 N N . GLU A 1 84 ? 22.915 -2.110 -31.835 1.00 46.47 84 GLU A N 1
ATOM 710 C CA . GLU A 1 84 ? 22.322 -2.444 -33.148 1.00 46.47 84 GLU A CA 1
ATOM 711 C C . GLU A 1 84 ? 21.968 -3.939 -33.377 1.00 46.47 84 GLU A C 1
ATOM 713 O O . GLU A 1 84 ? 21.272 -4.256 -34.336 1.00 46.47 84 GLU A O 1
ATOM 718 N N . ASN A 1 85 ? 22.356 -4.863 -32.483 1.00 49.03 85 ASN A N 1
ATOM 719 C CA . ASN A 1 85 ? 22.246 -6.320 -32.656 1.00 49.03 85 ASN A CA 1
ATOM 720 C C . ASN A 1 85 ? 21.331 -7.046 -31.640 1.00 49.03 85 ASN A C 1
ATOM 722 O O . ASN A 1 85 ? 21.633 -8.167 -31.226 1.00 49.03 85 ASN A O 1
ATOM 726 N N . HIS A 1 86 ? 20.214 -6.452 -31.211 1.00 58.09 86 HIS A N 1
ATOM 727 C CA . HIS A 1 86 ? 19.254 -7.159 -30.349 1.00 58.09 86 HIS A CA 1
ATOM 728 C C . HIS A 1 86 ? 18.308 -8.075 -31.142 1.00 58.09 86 HIS A C 1
ATOM 730 O O . HIS A 1 86 ? 17.644 -7.636 -32.083 1.00 58.09 86 HIS A O 1
ATOM 736 N N . PHE A 1 87 ? 18.180 -9.337 -30.722 1.00 56.91 87 PHE A N 1
ATOM 737 C CA . PHE A 1 87 ? 17.228 -10.274 -31.315 1.00 56.91 87 PHE A CA 1
ATOM 738 C C . PHE A 1 87 ? 15.814 -9.998 -30.791 1.00 56.91 87 PHE A C 1
ATOM 740 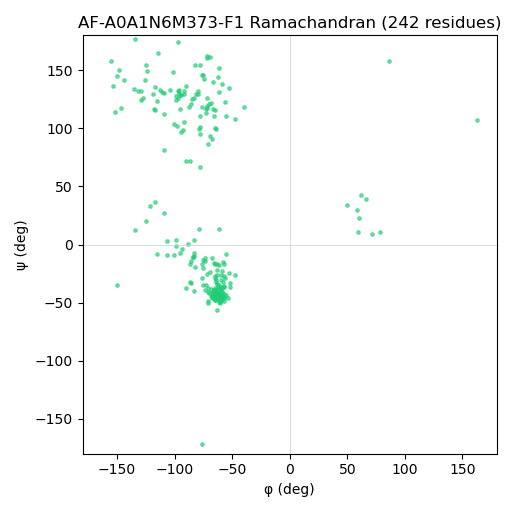O O . PHE A 1 87 ? 15.520 -10.236 -29.623 1.00 56.91 87 PHE A O 1
ATOM 747 N N . LYS A 1 88 ? 14.938 -9.487 -31.659 1.00 59.81 88 LYS A N 1
ATOM 748 C CA . LYS A 1 88 ? 13.569 -9.094 -31.308 1.00 59.81 88 LYS A CA 1
ATOM 749 C C . LYS A 1 88 ? 12.719 -10.308 -30.914 1.00 59.81 88 LYS A C 1
ATOM 751 O O . LYS A 1 88 ? 12.355 -11.124 -31.761 1.00 59.81 88 LYS A O 1
ATOM 756 N N . SER A 1 89 ? 12.364 -10.406 -29.640 1.00 64.25 89 SER A N 1
ATOM 757 C CA . SER A 1 89 ? 11.326 -11.307 -29.140 1.00 64.25 89 SER A CA 1
ATOM 758 C C . SER A 1 89 ? 9.939 -10.684 -29.337 1.00 64.25 89 SER A C 1
ATOM 760 O O . SER A 1 89 ? 9.773 -9.465 -29.379 1.00 64.25 89 SER A O 1
ATOM 762 N N . LYS A 1 90 ? 8.899 -11.523 -29.434 1.00 64.00 90 LYS A N 1
ATOM 763 C CA . LYS A 1 90 ? 7.497 -11.064 -29.520 1.00 64.00 90 LYS A CA 1
ATOM 764 C C . LYS A 1 90 ? 7.020 -10.298 -28.278 1.00 64.00 90 LYS A C 1
ATOM 766 O O . LYS A 1 90 ? 5.980 -9.653 -28.330 1.00 64.00 90 LYS A O 1
ATOM 771 N N . TRP A 1 91 ? 7.744 -10.414 -27.168 1.00 61.91 91 TRP A N 1
ATOM 772 C CA . TRP A 1 91 ? 7.408 -9.787 -25.889 1.00 61.91 91 TRP A CA 1
ATOM 773 C C . TRP A 1 91 ? 8.175 -8.488 -25.637 1.00 61.91 91 TRP A C 1
ATOM 775 O O . TRP A 1 91 ? 7.951 -7.838 -24.618 1.00 61.91 91 TRP A O 1
ATOM 785 N N . ASP A 1 92 ? 9.053 -8.113 -26.564 1.00 67.38 92 ASP A N 1
ATOM 786 C CA . ASP A 1 92 ? 9.850 -6.902 -26.471 1.00 67.38 92 ASP A CA 1
ATOM 787 C C . ASP A 1 92 ? 8.964 -5.681 -26.702 1.00 67.38 92 ASP A C 1
ATOM 789 O O . ASP A 1 92 ? 8.395 -5.494 -27.782 1.00 67.38 92 ASP A O 1
ATOM 793 N N . ILE A 1 93 ? 8.869 -4.828 -25.684 1.00 67.06 93 ILE A N 1
ATOM 794 C CA . ILE A 1 93 ? 8.249 -3.511 -25.816 1.00 67.06 93 ILE A CA 1
ATOM 795 C C . ILE A 1 93 ? 9.363 -2.496 -26.004 1.00 67.06 93 ILE A C 1
ATOM 797 O O . ILE A 1 93 ? 10.260 -2.409 -25.167 1.00 67.06 93 ILE A O 1
ATOM 801 N N . TYR A 1 94 ? 9.266 -1.742 -27.097 1.00 69.19 94 TYR A N 1
ATOM 802 C CA . TYR A 1 94 ? 10.185 -0.673 -27.459 1.00 69.19 94 TYR A CA 1
ATOM 803 C C . TYR A 1 94 ? 9.604 0.662 -27.018 1.00 69.19 94 TYR A C 1
ATOM 805 O O . TYR A 1 94 ? 8.472 0.994 -27.370 1.00 69.19 94 TYR A O 1
ATOM 813 N N . VAL A 1 95 ? 10.382 1.425 -26.258 1.00 68.88 95 VAL A N 1
ATOM 814 C CA . VAL A 1 95 ? 9.920 2.685 -25.669 1.00 68.88 95 VAL A CA 1
ATOM 815 C C . VAL A 1 95 ? 10.912 3.783 -25.977 1.00 68.88 95 VAL A C 1
ATOM 817 O O . VAL A 1 95 ? 12.080 3.667 -25.629 1.00 68.88 95 VAL A O 1
ATOM 820 N N . ASP A 1 96 ? 10.446 4.865 -26.582 1.00 69.06 96 ASP A N 1
ATOM 821 C CA . ASP A 1 96 ? 11.231 6.086 -26.709 1.00 69.06 96 ASP A CA 1
ATOM 822 C C . ASP A 1 96 ? 10.913 6.999 -25.516 1.00 69.06 96 ASP A C 1
ATOM 824 O O . ASP A 1 96 ? 9.889 7.687 -25.500 1.00 69.06 96 ASP A O 1
ATOM 828 N N . LEU A 1 97 ? 11.768 6.985 -24.485 1.00 69.31 97 LEU A N 1
ATOM 829 C CA . LEU A 1 97 ? 11.547 7.801 -23.283 1.00 69.31 97 LEU A CA 1
ATOM 830 C C . LEU A 1 97 ? 11.594 9.309 -23.545 1.00 69.31 97 LEU A C 1
ATOM 832 O O . LEU A 1 97 ? 1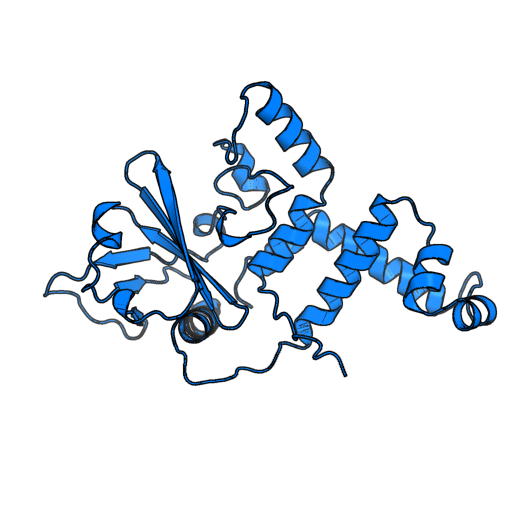1.127 10.065 -22.695 1.00 69.31 97 LEU A O 1
ATOM 836 N N . SER A 1 98 ? 12.142 9.759 -24.675 1.00 68.56 98 SER A N 1
ATOM 837 C CA . SER A 1 98 ? 12.148 11.184 -25.029 1.00 68.56 98 SER A CA 1
ATOM 838 C C . SER A 1 98 ? 10.767 11.696 -25.425 1.00 68.56 98 SER A C 1
ATOM 840 O O . SER A 1 98 ? 10.462 12.873 -25.256 1.00 68.56 98 SER A O 1
ATOM 842 N N . LYS A 1 99 ? 9.911 10.787 -25.902 1.00 71.50 99 LYS A N 1
ATOM 843 C CA . LYS A 1 99 ? 8.530 11.059 -26.315 1.00 71.50 99 LYS A CA 1
ATOM 844 C C . LYS A 1 99 ? 7.506 10.695 -25.243 1.00 71.50 99 LYS A C 1
ATOM 846 O O . LYS A 1 99 ? 6.307 10.777 -25.495 1.00 71.50 99 LYS A O 1
ATOM 851 N N . PHE A 1 100 ? 7.963 10.271 -24.066 1.00 77.50 100 PHE A N 1
ATOM 852 C CA . PHE A 1 100 ? 7.093 9.961 -22.943 1.00 77.50 100 PHE A CA 1
ATOM 853 C C . PHE A 1 100 ? 6.539 11.255 -22.338 1.00 77.50 100 PHE A C 1
ATOM 855 O O . PHE A 1 100 ? 7.290 12.068 -21.804 1.00 77.50 100 PHE A O 1
ATOM 862 N N . ASP A 1 101 ? 5.224 11.431 -22.403 1.00 77.69 101 ASP A N 1
ATOM 863 C CA . ASP A 1 101 ? 4.516 12.619 -21.911 1.00 77.69 101 ASP A CA 1
ATOM 864 C C . ASP A 1 101 ? 3.997 12.471 -20.468 1.00 77.69 101 ASP A C 1
ATOM 866 O O . ASP A 1 101 ? 3.448 13.411 -19.890 1.00 77.69 101 ASP A O 1
ATOM 870 N N . GLY A 1 102 ? 4.170 11.286 -19.879 1.00 79.81 102 GLY A N 1
ATOM 871 C CA . GLY A 1 102 ? 3.850 11.023 -18.489 1.00 79.81 102 GLY A CA 1
ATOM 872 C C . GLY A 1 102 ? 4.895 11.595 -17.532 1.00 79.81 102 GLY A C 1
ATOM 873 O O . GLY A 1 102 ? 5.836 12.305 -17.885 1.00 79.81 102 GLY A O 1
ATOM 874 N N . THR A 1 103 ? 4.762 11.237 -16.261 1.00 83.00 103 THR A N 1
ATOM 875 C CA . THR A 1 103 ? 5.702 11.682 -15.228 1.00 83.00 103 THR A CA 1
ATOM 876 C C . THR A 1 103 ? 6.778 10.638 -14.961 1.00 83.00 103 THR A C 1
ATOM 878 O O . THR A 1 103 ? 6.488 9.453 -14.789 1.00 83.00 103 THR A O 1
ATOM 881 N N . LYS A 1 104 ? 8.031 11.097 -14.908 1.00 81.94 104 LYS A N 1
ATOM 882 C CA . LYS A 1 104 ? 9.228 10.275 -14.705 1.00 81.94 104 LYS A CA 1
ATOM 883 C C . LYS A 1 104 ? 9.923 10.658 -13.402 1.00 81.94 104 LYS A C 1
ATOM 885 O O . LYS A 1 104 ? 10.136 11.839 -13.134 1.00 81.94 104 LYS A O 1
ATOM 890 N N . LYS A 1 105 ? 10.340 9.660 -12.626 1.00 84.56 105 LYS A N 1
ATOM 891 C CA . LYS A 1 105 ? 11.242 9.816 -11.478 1.00 84.56 105 LYS A CA 1
ATOM 892 C C . LYS A 1 105 ? 12.382 8.817 -11.613 1.00 84.56 105 LYS A C 1
ATOM 894 O O . LYS A 1 105 ? 12.136 7.642 -11.860 1.00 84.56 105 LYS A O 1
ATOM 899 N N . ILE A 1 106 ? 13.613 9.283 -11.440 1.00 82.38 106 ILE A N 1
ATOM 900 C CA . ILE A 1 106 ? 14.802 8.429 -11.423 1.00 82.38 106 ILE A CA 1
ATOM 901 C C . ILE A 1 106 ? 15.320 8.385 -9.988 1.00 82.38 106 ILE A C 1
ATOM 903 O O . ILE A 1 106 ? 15.465 9.425 -9.344 1.00 82.38 106 ILE A O 1
ATOM 907 N N . ILE A 1 107 ? 15.565 7.178 -9.491 1.00 81.25 107 ILE A N 1
ATOM 908 C CA . ILE A 1 107 ? 16.149 6.912 -8.182 1.00 81.25 107 ILE A CA 1
ATOM 909 C C . ILE A 1 107 ? 17.471 6.195 -8.414 1.00 81.25 107 ILE A C 1
ATOM 911 O O . ILE A 1 107 ? 17.497 5.088 -8.948 1.00 81.25 107 ILE A O 1
ATOM 915 N N . HIS A 1 108 ? 18.568 6.825 -8.012 1.00 80.31 108 HIS A N 1
ATOM 916 C CA . HIS A 1 108 ? 19.883 6.203 -8.061 1.00 80.31 108 HIS A CA 1
ATOM 917 C C . HIS A 1 108 ? 20.078 5.328 -6.826 1.00 80.31 108 HIS A C 1
ATOM 919 O O . HIS A 1 108 ? 19.900 5.790 -5.701 1.00 80.31 108 HIS A O 1
ATOM 925 N N . LEU A 1 109 ? 20.425 4.065 -7.054 1.00 76.88 109 LEU A N 1
ATOM 926 C CA . LEU A 1 109 ? 20.760 3.109 -6.007 1.00 76.88 109 LEU A CA 1
ATOM 927 C C . LEU A 1 109 ? 22.285 3.036 -5.834 1.00 76.88 109 LEU A C 1
ATOM 929 O O . LEU A 1 109 ? 23.058 3.604 -6.614 1.00 76.88 109 LEU A O 1
ATOM 933 N N . GLU A 1 110 ? 22.720 2.286 -4.825 1.00 71.25 110 GLU A N 1
ATOM 934 C CA . GLU A 1 110 ? 24.118 1.881 -4.673 1.00 71.25 110 GLU A CA 1
ATOM 935 C C . GLU A 1 110 ? 24.588 1.022 -5.874 1.00 71.25 110 GLU A C 1
ATOM 937 O O . GLU A 1 110 ? 23.794 0.323 -6.516 1.00 71.25 110 GLU A O 1
ATOM 942 N N . ASN A 1 111 ? 25.893 1.063 -6.173 1.00 68.62 111 ASN A N 1
ATOM 943 C CA . ASN A 1 111 ? 26.558 0.285 -7.237 1.00 68.62 111 ASN A CA 1
ATOM 944 C C . ASN A 1 111 ? 26.077 0.573 -8.673 1.00 68.62 111 ASN A C 1
ATOM 946 O O . ASN A 1 111 ? 25.862 -0.352 -9.447 1.00 68.62 111 ASN A O 1
ATOM 950 N N . ASP A 1 112 ? 25.875 1.844 -9.023 1.00 71.19 112 ASP A N 1
ATOM 951 C CA . ASP A 1 112 ? 25.490 2.295 -10.377 1.00 71.19 112 ASP A CA 1
ATOM 952 C C . ASP A 1 112 ? 24.174 1.753 -10.945 1.00 71.19 112 ASP A C 1
ATOM 954 O O . ASP A 1 112 ? 23.813 2.040 -12.089 1.00 71.19 112 ASP A O 1
ATOM 958 N N . ASN A 1 113 ? 23.384 1.098 -10.100 1.00 77.19 113 ASN A N 1
ATOM 959 C CA . ASN A 1 113 ? 22.020 0.729 -10.420 1.00 77.19 113 ASN A CA 1
ATOM 960 C C . ASN A 1 113 ? 21.097 1.941 -10.293 1.00 77.19 113 ASN A C 1
ATOM 962 O O . ASN A 1 113 ? 21.355 2.903 -9.560 1.00 77.19 113 ASN A O 1
ATOM 966 N N . SER A 1 114 ? 19.988 1.919 -11.014 1.00 78.75 114 SER A N 1
ATOM 967 C CA . SER A 1 114 ? 18.967 2.958 -10.934 1.00 78.75 114 SER A CA 1
ATOM 968 C C . SER A 1 114 ? 17.589 2.378 -11.196 1.00 78.75 114 SER A C 1
ATOM 970 O O . SER A 1 114 ? 17.430 1.415 -11.942 1.00 78.75 114 SER A O 1
ATOM 972 N N . ILE A 1 115 ? 16.582 2.987 -10.583 1.00 81.81 115 ILE A N 1
ATOM 973 C CA . ILE A 1 115 ? 15.179 2.680 -10.829 1.00 81.81 115 ILE A CA 1
ATOM 974 C C . ILE A 1 115 ? 14.534 3.875 -11.504 1.00 81.81 115 ILE A C 1
ATOM 976 O O . ILE A 1 115 ? 14.700 5.014 -11.066 1.00 81.81 115 ILE A O 1
ATOM 980 N N . VAL A 1 116 ? 13.780 3.608 -12.563 1.00 81.19 116 VAL A N 1
ATOM 981 C CA . VAL A 1 116 ? 12.943 4.607 -13.220 1.00 81.19 116 VAL A CA 1
ATOM 982 C C . VAL A 1 116 ? 11.489 4.286 -12.945 1.00 81.19 116 VAL A C 1
ATOM 984 O O . VAL A 1 116 ? 10.960 3.290 -13.435 1.00 81.19 116 VAL A O 1
ATOM 987 N N . SER A 1 117 ? 10.846 5.147 -12.168 1.00 84.81 117 SER A N 1
ATOM 988 C CA . SER A 1 117 ? 9.403 5.128 -11.968 1.00 84.81 117 SER A CA 1
ATOM 989 C C . SER A 1 117 ? 8.755 5.972 -13.063 1.00 84.81 117 SER A C 1
ATOM 991 O O . SER A 1 117 ? 9.000 7.178 -13.152 1.00 84.81 117 SER A O 1
ATOM 993 N N . LEU A 1 118 ? 7.922 5.342 -13.886 1.00 82.56 118 LEU A N 1
ATOM 994 C CA . LEU A 1 118 ? 7.105 6.001 -14.902 1.00 82.56 118 LEU A CA 1
ATOM 995 C C . LEU A 1 118 ? 5.648 5.904 -14.476 1.00 82.56 118 LEU A C 1
ATOM 997 O O . LEU A 1 118 ? 5.179 4.817 -14.136 1.00 82.56 118 LEU A O 1
ATOM 1001 N N . SER A 1 119 ? 4.924 7.017 -14.511 1.00 83.00 119 SER A N 1
ATOM 1002 C CA . SER A 1 119 ? 3.484 7.010 -14.274 1.00 83.00 119 SER A CA 1
ATOM 1003 C C . SER A 1 119 ? 2.734 7.864 -15.274 1.00 83.00 119 SER A C 1
ATOM 1005 O O . SER A 1 119 ? 3.102 9.012 -15.533 1.00 83.00 119 SER A O 1
ATOM 1007 N N . ASN A 1 120 ? 1.655 7.294 -15.791 1.00 81.06 120 ASN A N 1
ATOM 1008 C CA . ASN A 1 120 ? 0.727 7.939 -16.704 1.00 81.06 120 ASN A CA 1
ATOM 1009 C C . ASN A 1 120 ? -0.636 7.251 -16.595 1.00 81.06 120 ASN A C 1
ATOM 1011 O O . ASN A 1 120 ? -0.708 6.099 -16.162 1.00 81.06 120 ASN A O 1
ATOM 1015 N N . ASN A 1 121 ? -1.714 7.937 -16.978 1.00 72.69 121 ASN A N 1
ATOM 1016 C CA . ASN A 1 121 ? -3.063 7.357 -17.057 1.00 72.69 121 ASN A CA 1
ATOM 1017 C C . ASN A 1 121 ? -3.506 6.592 -15.788 1.00 72.69 121 ASN A C 1
ATOM 1019 O O . ASN A 1 121 ? -4.210 5.583 -15.870 1.00 72.69 121 ASN A O 1
ATOM 1023 N N . GLY A 1 122 ? -3.065 7.051 -14.610 1.00 73.50 122 GLY A N 1
ATOM 1024 C CA . GLY A 1 122 ? -3.378 6.435 -13.318 1.00 73.50 122 GLY A CA 1
ATOM 1025 C C . GLY A 1 122 ? -2.696 5.099 -13.025 1.00 73.50 122 GLY A C 1
ATOM 1026 O O . GLY A 1 122 ? -3.038 4.454 -12.036 1.00 73.50 122 GLY A O 1
ATOM 1027 N N . GLU A 1 123 ? -1.739 4.686 -13.851 1.00 80.00 123 GLU A N 1
ATOM 1028 C CA . GLU A 1 123 ? -0.897 3.514 -13.630 1.00 80.00 123 GLU A CA 1
ATOM 1029 C C . GLU A 1 123 ? 0.565 3.913 -13.433 1.00 80.00 123 GLU A C 1
ATOM 1031 O O . GLU A 1 123 ? 0.986 5.041 -13.710 1.00 80.00 123 GLU A O 1
ATOM 1036 N N . MET A 1 124 ? 1.343 2.966 -12.919 1.00 81.12 124 MET A N 1
ATOM 1037 C CA . MET A 1 124 ? 2.771 3.136 -12.699 1.00 81.12 124 MET A CA 1
ATOM 1038 C C . MET A 1 124 ? 3.524 1.840 -12.971 1.00 81.12 124 MET A C 1
ATOM 1040 O O . MET A 1 124 ? 3.091 0.760 -12.565 1.00 81.12 124 MET A O 1
ATOM 1044 N N . ILE A 1 125 ? 4.702 1.978 -13.574 1.00 80.62 125 ILE A N 1
ATOM 1045 C CA . ILE A 1 125 ? 5.708 0.921 -13.672 1.00 80.62 125 ILE A CA 1
ATOM 1046 C C . ILE A 1 125 ? 7.036 1.397 -13.084 1.00 80.62 125 ILE A C 1
ATOM 1048 O O . ILE A 1 125 ? 7.365 2.582 -13.140 1.00 80.62 125 ILE A O 1
ATOM 1052 N N . GLN A 1 126 ? 7.801 0.457 -12.530 1.00 81.50 126 GLN A N 1
ATOM 1053 C CA . GLN A 1 126 ? 9.185 0.676 -12.121 1.00 81.50 126 GLN A CA 1
ATOM 1054 C C . GLN A 1 126 ? 10.094 -0.197 -12.975 1.00 81.50 126 GLN A C 1
ATOM 1056 O O . GLN A 1 126 ? 9.911 -1.413 -13.041 1.00 81.50 126 GLN A O 1
ATOM 1061 N N . LEU A 1 127 ? 11.051 0.442 -13.637 1.00 78.75 127 LEU A N 1
ATOM 1062 C CA . LEU A 1 127 ? 12.049 -0.197 -14.482 1.00 78.75 127 LEU A CA 1
ATOM 1063 C C . LEU A 1 127 ? 13.379 -0.222 -13.738 1.00 78.75 127 LEU A C 1
ATOM 1065 O O . LEU A 1 127 ? 13.794 0.799 -13.187 1.00 78.75 127 LEU A O 1
ATOM 1069 N N . TYR A 1 128 ? 14.046 -1.370 -13.738 1.00 76.69 128 TYR A N 1
ATOM 1070 C CA . TYR A 1 128 ? 15.380 -1.505 -13.167 1.00 76.69 128 TYR A CA 1
ATOM 1071 C C . TYR A 1 128 ? 16.436 -1.364 -14.264 1.00 76.69 128 TYR A C 1
ATOM 1073 O O . TYR A 1 128 ? 16.348 -2.030 -15.298 1.00 76.69 128 TYR A O 1
ATOM 1081 N N . SER A 1 129 ? 17.434 -0.519 -14.013 1.00 73.88 129 SER A N 1
ATOM 1082 C CA . SER A 1 129 ? 18.622 -0.354 -14.847 1.00 73.88 129 SER A CA 1
ATOM 1083 C C . SER A 1 129 ? 19.866 -0.713 -14.048 1.00 73.88 129 SER A C 1
ATOM 1085 O O . SER A 1 129 ? 20.082 -0.189 -12.953 1.00 73.88 129 SER A O 1
ATOM 1087 N N . ASP A 1 130 ? 20.700 -1.562 -14.631 1.00 68.81 130 ASP A N 1
ATOM 1088 C CA . ASP A 1 130 ? 22.027 -1.928 -14.141 1.00 68.81 130 ASP A CA 1
ATOM 1089 C C . ASP A 1 130 ? 23.124 -0.921 -14.537 1.00 68.81 130 ASP A C 1
ATOM 1091 O O . ASP A 1 130 ? 24.300 -1.127 -14.245 1.00 68.81 130 ASP A O 1
ATOM 1095 N N . ASN A 1 131 ? 22.759 0.187 -15.196 1.00 66.56 131 ASN A N 1
ATOM 1096 C CA . ASN A 1 131 ? 23.699 1.239 -15.575 1.00 66.56 131 ASN A CA 1
ATOM 1097 C C . ASN A 1 131 ? 23.050 2.637 -15.538 1.00 66.56 131 ASN A C 1
ATOM 1099 O O . ASN A 1 131 ? 22.137 2.944 -16.315 1.00 66.56 131 ASN A O 1
ATOM 1103 N N . LYS A 1 132 ? 23.568 3.517 -14.671 1.00 62.38 132 LYS A N 1
ATOM 1104 C CA . LYS A 1 132 ? 23.161 4.932 -14.542 1.00 62.38 132 LYS A CA 1
ATOM 1105 C C . LYS A 1 132 ? 23.162 5.703 -15.868 1.00 62.38 132 LYS A C 1
ATOM 1107 O O . LYS A 1 132 ? 22.271 6.521 -16.085 1.00 62.38 132 LYS A O 1
ATOM 1112 N N . ASN A 1 133 ? 24.108 5.428 -16.767 1.00 57.44 133 ASN A N 1
ATOM 1113 C CA . ASN A 1 133 ? 24.282 6.180 -18.013 1.00 57.44 133 ASN A CA 1
ATOM 1114 C C . ASN A 1 133 ? 23.333 5.733 -19.134 1.00 57.44 133 ASN A C 1
ATOM 1116 O O . ASN A 1 133 ? 23.084 6.507 -20.055 1.00 57.44 133 ASN A O 1
ATOM 1120 N N . GLN A 1 134 ? 22.751 4.529 -19.056 1.00 60.69 134 GLN A N 1
ATOM 1121 C CA . GLN A 1 134 ? 21.777 4.068 -20.057 1.00 60.69 134 GLN A CA 1
ATOM 1122 C C . GLN A 1 134 ? 20.452 4.846 -19.993 1.00 60.69 134 GLN A C 1
ATOM 1124 O O . GLN A 1 134 ? 19.728 4.913 -20.979 1.00 60.69 134 GLN A O 1
ATOM 1129 N N . LEU A 1 135 ? 20.132 5.446 -18.843 1.00 57.16 135 LEU A N 1
ATOM 1130 C CA . LEU A 1 135 ? 18.879 6.175 -18.611 1.00 57.16 135 LEU A CA 1
ATOM 1131 C C . LEU A 1 135 ? 18.904 7.633 -19.091 1.00 57.16 135 LEU A C 1
ATOM 1133 O O . LEU A 1 135 ? 17.865 8.297 -19.084 1.00 57.16 135 LEU A O 1
ATOM 1137 N N . LEU A 1 136 ? 20.089 8.134 -19.450 1.00 53.28 136 LEU A N 1
ATOM 1138 C CA . LEU A 1 136 ? 20.345 9.537 -19.780 1.00 53.28 136 LEU A CA 1
ATOM 1139 C C . LEU A 1 136 ? 20.403 9.801 -21.289 1.00 53.28 136 LEU A C 1
ATOM 1141 O O . LEU A 1 136 ? 20.409 10.960 -21.693 1.00 53.28 136 LEU A O 1
ATOM 1145 N N . SER A 1 137 ? 20.414 8.767 -22.138 1.00 52.84 137 SER A N 1
ATOM 1146 C CA . SER A 1 137 ? 20.301 8.981 -23.580 1.00 52.84 137 SER A CA 1
ATOM 1147 C C . SER A 1 137 ? 18.843 9.263 -23.944 1.00 52.84 137 SER A C 1
ATOM 1149 O O . SER A 1 137 ? 18.043 8.339 -24.089 1.00 52.84 137 SER A O 1
ATOM 1151 N N . GLU A 1 138 ? 18.507 10.535 -24.148 1.00 49.84 138 GLU A N 1
ATOM 1152 C CA . GLU A 1 138 ? 17.222 11.020 -24.684 1.00 49.84 138 GLU A CA 1
ATOM 1153 C C . GLU A 1 138 ? 16.916 10.523 -26.116 1.00 49.84 138 GLU A C 1
ATOM 1155 O O . GLU A 1 138 ? 16.053 11.057 -26.792 1.00 49.84 138 GLU A O 1
ATOM 1160 N N . GLN A 1 139 ? 17.640 9.531 -26.634 1.00 48.12 139 GLN A N 1
ATOM 1161 C CA . GLN A 1 139 ? 17.508 9.029 -28.006 1.00 48.12 139 GLN A CA 1
ATOM 1162 C C . GLN A 1 139 ? 17.477 7.492 -28.069 1.00 48.12 139 GLN A C 1
ATOM 1164 O O . GLN A 1 139 ? 17.616 6.906 -29.139 1.00 48.12 139 GLN A O 1
ATOM 1169 N N . GLY A 1 140 ? 17.311 6.818 -26.927 1.00 51.81 140 GLY A N 1
ATOM 1170 C CA . GLY A 1 140 ? 17.322 5.358 -26.853 1.00 51.81 140 GLY A CA 1
ATOM 1171 C C . GLY A 1 140 ? 15.930 4.744 -26.985 1.00 51.81 140 GLY A C 1
ATOM 1172 O O . GLY A 1 140 ? 15.022 5.095 -26.233 1.00 51.81 140 GLY A O 1
ATOM 1173 N N . MET A 1 141 ? 15.780 3.768 -27.884 1.00 53.03 141 MET A N 1
ATOM 1174 C CA . MET A 1 141 ? 14.707 2.783 -27.765 1.00 53.03 141 MET A CA 1
ATOM 1175 C C . MET A 1 141 ? 15.029 1.852 -26.600 1.00 53.03 141 MET A C 1
ATOM 1177 O O . MET A 1 141 ? 16.106 1.255 -26.547 1.00 53.03 141 MET A O 1
ATOM 1181 N N . LEU A 1 142 ? 14.085 1.726 -25.676 1.00 58.16 142 LEU A N 1
ATOM 1182 C CA . LEU A 1 142 ? 14.230 0.862 -24.524 1.00 58.16 142 LEU A CA 1
ATOM 1183 C C . LEU A 1 142 ? 13.597 -0.489 -24.760 1.00 58.16 142 LEU A C 1
ATOM 1185 O O . LEU A 1 142 ? 12.418 -0.537 -25.089 1.00 58.16 142 LEU A O 1
ATOM 1189 N N . LEU A 1 143 ? 14.347 -1.558 -24.507 1.00 58.88 143 LEU A N 1
ATOM 1190 C CA . LEU A 1 143 ? 13.781 -2.889 -24.384 1.00 58.88 143 LEU A CA 1
ATOM 1191 C C . LEU A 1 143 ? 13.283 -3.120 -22.959 1.00 58.88 143 LEU A C 1
ATOM 1193 O O . LEU A 1 143 ? 14.065 -3.024 -22.012 1.00 58.88 143 LEU A O 1
ATOM 1197 N N . ILE A 1 144 ? 12.015 -3.500 -22.825 1.00 62.53 144 ILE A N 1
ATOM 1198 C CA . ILE A 1 144 ? 11.460 -4.032 -21.580 1.00 62.53 144 ILE A CA 1
ATOM 1199 C C . ILE A 1 144 ? 11.391 -5.557 -21.687 1.00 62.53 144 ILE A C 1
ATOM 1201 O O . ILE A 1 144 ? 10.496 -6.095 -22.335 1.00 62.53 144 ILE A O 1
ATOM 1205 N N . SER A 1 145 ? 12.320 -6.253 -21.026 1.00 57.00 145 SER A N 1
ATOM 1206 C CA . SER A 1 145 ? 12.278 -7.716 -20.911 1.00 57.00 145 SER A CA 1
ATOM 1207 C C . SER A 1 145 ? 11.618 -8.114 -19.594 1.00 57.00 145 SER A C 1
ATOM 1209 O O . SER A 1 145 ? 12.140 -7.835 -18.511 1.00 57.00 145 SER A O 1
ATOM 1211 N N . ALA A 1 146 ? 10.482 -8.800 -19.689 1.00 57.22 146 ALA A N 1
ATOM 1212 C CA . ALA A 1 146 ? 9.779 -9.379 -18.554 1.00 57.22 146 ALA A CA 1
ATOM 1213 C C . ALA A 1 146 ? 10.257 -10.824 -18.336 1.00 57.22 146 ALA A C 1
ATOM 1215 O O . ALA A 1 146 ? 9.880 -11.722 -19.084 1.00 57.22 146 ALA A O 1
ATOM 1216 N N . ASN A 1 147 ? 11.079 -11.074 -17.312 1.00 55.75 147 ASN A N 1
ATOM 1217 C CA . ASN A 1 147 ? 11.426 -12.445 -16.913 1.00 55.75 147 ASN A CA 1
ATOM 1218 C C . ASN A 1 147 ? 10.368 -12.973 -15.931 1.00 55.75 147 ASN A C 1
ATOM 1220 O O . ASN A 1 147 ? 10.593 -13.006 -14.722 1.00 55.75 147 ASN A O 1
ATOM 1224 N N . LEU A 1 148 ? 9.168 -13.254 -16.449 1.00 62.56 148 LEU A N 1
ATOM 1225 C CA . LEU A 1 148 ? 7.966 -13.517 -15.656 1.00 62.56 148 LEU A CA 1
ATOM 1226 C C . LEU A 1 148 ? 7.319 -14.859 -16.001 1.00 62.56 148 LEU A C 1
ATOM 1228 O O . LEU A 1 148 ? 7.430 -15.314 -17.141 1.00 62.56 148 LEU A O 1
ATOM 1232 N N . PRO A 1 149 ? 6.568 -15.461 -15.055 1.00 65.25 149 PRO A N 1
ATOM 1233 C CA . PRO A 1 149 ? 5.641 -16.534 -15.383 1.00 65.25 149 PRO A CA 1
ATOM 1234 C C . PRO A 1 149 ? 4.697 -16.098 -16.509 1.00 65.25 149 PRO A C 1
ATOM 1236 O O . PRO A 1 149 ? 4.136 -15.001 -16.456 1.00 65.25 149 PRO A O 1
ATOM 1239 N N . GLU A 1 150 ? 4.494 -16.969 -17.500 1.00 70.00 150 GLU A N 1
ATOM 1240 C CA . GLU A 1 150 ? 3.725 -16.675 -18.720 1.00 70.00 150 GLU A CA 1
ATOM 1241 C C . GLU A 1 150 ? 2.331 -16.095 -18.429 1.00 70.00 150 GLU A C 1
ATOM 1243 O O . GLU A 1 150 ? 1.866 -15.197 -19.129 1.00 70.00 150 GLU A O 1
ATOM 1248 N N . LEU A 1 151 ? 1.716 -16.520 -17.322 1.00 71.25 151 LEU A N 1
ATOM 1249 C CA . LEU A 1 151 ? 0.396 -16.069 -16.885 1.00 71.25 151 LEU A CA 1
ATOM 1250 C C . LEU A 1 151 ? 0.276 -14.563 -16.571 1.00 71.25 151 LEU A C 1
ATOM 1252 O O . LEU A 1 151 ? -0.840 -14.056 -16.524 1.00 71.25 151 LEU A O 1
ATOM 1256 N N . TYR A 1 152 ? 1.385 -13.844 -16.362 1.00 73.81 152 TYR A N 1
ATOM 1257 C CA . TYR A 1 152 ? 1.373 -12.408 -16.036 1.00 73.81 152 TYR A CA 1
ATOM 1258 C C . TYR A 1 152 ? 1.823 -11.506 -17.189 1.00 73.81 152 TYR A C 1
ATOM 1260 O O . TYR A 1 152 ? 1.699 -10.282 -17.095 1.00 73.81 152 TYR A O 1
ATOM 1268 N N . ILE A 1 153 ? 2.346 -12.086 -18.274 1.00 72.81 153 ILE A N 1
ATOM 1269 C CA . ILE A 1 153 ? 2.964 -11.332 -19.371 1.00 72.81 153 ILE A CA 1
ATOM 1270 C C . ILE A 1 153 ? 1.947 -10.392 -20.026 1.00 72.81 153 ILE A C 1
ATOM 1272 O O . ILE A 1 153 ? 2.242 -9.215 -20.221 1.00 72.81 153 ILE A O 1
ATOM 1276 N N . SER A 1 154 ? 0.731 -10.866 -20.308 1.00 75.19 154 SER A N 1
ATOM 1277 C CA . SER A 1 154 ? -0.308 -10.052 -20.953 1.00 75.19 154 SER A CA 1
ATOM 1278 C C . SER A 1 154 ? -0.719 -8.839 -20.117 1.00 75.19 154 SER A C 1
ATOM 1280 O O . SER A 1 154 ? -0.859 -7.744 -20.659 1.00 75.19 154 SER A O 1
ATOM 1282 N N . GLU A 1 155 ? -0.877 -9.008 -18.802 1.00 76.75 155 GLU A N 1
ATOM 1283 C CA . GLU A 1 155 ? -1.273 -7.913 -17.908 1.00 76.75 155 GLU A CA 1
ATOM 1284 C C . GLU A 1 155 ? -0.138 -6.903 -17.726 1.00 76.75 155 GLU A C 1
ATOM 1286 O O . GLU A 1 155 ? -0.375 -5.698 -17.717 1.00 76.75 155 GLU A O 1
ATOM 1291 N N . ILE A 1 156 ? 1.112 -7.362 -17.666 1.00 75.44 156 ILE A N 1
ATOM 1292 C CA . ILE A 1 156 ? 2.276 -6.472 -17.658 1.00 75.44 156 ILE A CA 1
ATOM 1293 C C . ILE A 1 156 ? 2.379 -5.680 -18.956 1.00 75.44 156 ILE A C 1
ATOM 1295 O O . ILE A 1 156 ? 2.539 -4.465 -18.897 1.00 75.44 156 ILE A O 1
ATOM 1299 N N . ILE A 1 157 ? 2.229 -6.326 -20.115 1.00 76.12 157 ILE A N 1
ATOM 1300 C CA . ILE A 1 157 ? 2.216 -5.638 -21.411 1.00 76.12 157 ILE A CA 1
ATOM 1301 C C . ILE A 1 157 ? 1.087 -4.604 -21.444 1.00 76.12 157 ILE A C 1
ATOM 1303 O O . ILE A 1 157 ? 1.291 -3.487 -21.914 1.00 76.12 157 ILE A O 1
ATOM 1307 N N . ARG A 1 158 ? -0.091 -4.933 -20.898 1.00 79.62 158 ARG A N 1
ATOM 1308 C CA . ARG A 1 158 ? -1.214 -3.997 -20.775 1.00 79.62 158 ARG A CA 1
ATOM 1309 C C . ARG A 1 158 ? -0.856 -2.787 -19.907 1.00 79.62 158 ARG A C 1
ATOM 1311 O O . ARG A 1 158 ? -1.093 -1.662 -20.339 1.00 79.62 158 ARG A O 1
ATOM 1318 N N . ILE A 1 159 ? -0.286 -2.999 -18.717 1.00 77.81 159 ILE A N 1
ATOM 1319 C CA . ILE A 1 159 ? 0.129 -1.921 -17.801 1.00 77.81 159 ILE A CA 1
ATOM 1320 C C . ILE A 1 159 ? 1.209 -1.052 -18.456 1.00 77.81 159 ILE A C 1
ATOM 1322 O O . ILE A 1 159 ? 1.094 0.171 -18.453 1.00 77.81 159 ILE A O 1
ATOM 1326 N N . VAL A 1 160 ? 2.231 -1.669 -19.053 1.00 78.19 160 VAL A N 1
ATOM 1327 C CA . VAL A 1 160 ? 3.315 -0.964 -19.746 1.00 78.19 160 VAL A CA 1
ATOM 1328 C C . VAL A 1 160 ? 2.749 -0.123 -20.890 1.00 78.19 160 VAL A C 1
ATOM 1330 O O . VAL A 1 160 ? 3.016 1.072 -20.946 1.00 78.19 160 VAL A O 1
ATOM 1333 N N . ASN A 1 161 ? 1.894 -0.693 -21.740 1.00 77.12 161 ASN A N 1
ATOM 1334 C CA . ASN A 1 161 ? 1.241 0.051 -22.817 1.00 77.12 161 ASN A CA 1
ATOM 1335 C C . ASN A 1 161 ? 0.340 1.179 -22.300 1.00 77.12 161 ASN A C 1
ATOM 1337 O O . ASN A 1 161 ? 0.291 2.224 -22.932 1.00 77.12 161 ASN A O 1
ATOM 1341 N N . GLN A 1 162 ? -0.351 1.006 -21.171 1.00 77.56 162 GLN A N 1
ATOM 1342 C CA . GLN A 1 162 ? -1.172 2.064 -20.571 1.00 77.56 162 GLN A CA 1
ATOM 1343 C C . GLN A 1 162 ? -0.330 3.221 -20.027 1.00 77.56 162 GLN A C 1
ATOM 1345 O O . GLN A 1 162 ? -0.744 4.377 -20.124 1.00 77.56 162 GLN A O 1
ATOM 1350 N N . VAL A 1 163 ? 0.829 2.921 -19.438 1.00 78.62 163 VAL A N 1
ATOM 1351 C CA . VAL A 1 163 ? 1.748 3.962 -18.976 1.00 78.62 163 VAL A CA 1
ATOM 1352 C C . VAL A 1 163 ? 2.372 4.676 -20.177 1.00 78.62 163 VAL A C 1
ATOM 1354 O O . VAL A 1 163 ? 2.482 5.894 -20.166 1.00 78.62 163 VAL A O 1
ATOM 1357 N N . ILE A 1 164 ? 2.753 3.943 -21.221 1.00 77.38 164 ILE A N 1
ATOM 1358 C CA . ILE A 1 164 ? 3.604 4.462 -22.300 1.00 77.38 164 ILE A CA 1
ATOM 1359 C C . ILE A 1 164 ? 2.818 5.080 -23.456 1.00 77.38 164 ILE A C 1
ATOM 1361 O O . ILE A 1 164 ? 3.263 6.078 -24.017 1.00 77.38 164 ILE A O 1
ATOM 1365 N N . ASN A 1 165 ? 1.667 4.516 -23.821 1.00 71.38 165 ASN A N 1
ATOM 1366 C CA . ASN A 1 165 ? 0.884 4.990 -24.956 1.00 71.38 165 ASN A CA 1
ATOM 1367 C C . ASN A 1 165 ? -0.191 5.982 -24.500 1.00 71.38 165 ASN A C 1
ATOM 1369 O O . ASN A 1 165 ? -1.013 5.700 -23.631 1.00 71.38 165 ASN A O 1
ATOM 1373 N N . THR A 1 166 ? -0.217 7.133 -25.161 1.00 57.16 166 THR A N 1
ATOM 1374 C CA . THR A 1 166 ? -1.111 8.273 -24.900 1.00 57.16 166 THR A CA 1
ATOM 1375 C C . THR A 1 166 ? -2.464 8.165 -25.593 1.00 57.16 166 THR A C 1
ATOM 1377 O O . THR A 1 166 ? -3.413 8.877 -25.272 1.00 57.16 166 THR A O 1
ATOM 1380 N N . SER A 1 167 ? -2.577 7.254 -26.559 1.00 48.59 167 SER A N 1
ATOM 1381 C CA . SER A 1 167 ? -3.756 7.098 -27.410 1.00 48.59 167 SER A CA 1
ATOM 1382 C C . SER A 1 167 ? -4.749 6.117 -26.790 1.00 48.59 167 SER A C 1
ATOM 1384 O O . SER A 1 167 ? -4.904 4.989 -27.249 1.00 48.59 167 SER A O 1
ATOM 1386 N N . GLY A 1 168 ? -5.412 6.537 -25.715 1.00 46.88 168 GLY A N 1
ATOM 1387 C CA . GLY A 1 168 ? -6.523 5.783 -25.144 1.00 46.88 168 GLY A CA 1
ATOM 1388 C C . GLY A 1 168 ? -6.853 6.211 -23.725 1.00 46.88 168 GLY A C 1
ATOM 1389 O O . GLY A 1 168 ? -6.146 5.859 -22.787 1.00 46.88 168 GLY A O 1
ATOM 1390 N N . SER A 1 169 ? -7.975 6.914 -23.547 1.00 42.72 169 SER A N 1
ATOM 1391 C CA . SER A 1 169 ? -8.628 6.977 -22.237 1.00 42.72 169 SER A CA 1
ATOM 1392 C C . SER A 1 169 ? -9.084 5.569 -21.872 1.00 42.72 169 SER A C 1
ATOM 1394 O O . SER A 1 169 ? -10.104 5.088 -22.363 1.00 42.72 169 SER A O 1
ATOM 1396 N N . ILE A 1 170 ? -8.305 4.886 -21.039 1.00 49.41 170 ILE A N 1
ATOM 1397 C CA . ILE A 1 170 ? -8.716 3.607 -20.469 1.00 49.41 170 ILE A CA 1
ATOM 1398 C C . ILE A 1 170 ? -9.656 3.920 -19.298 1.00 49.41 170 ILE A C 1
ATOM 1400 O O . ILE A 1 170 ? -9.309 4.742 -18.445 1.00 49.41 170 ILE A O 1
ATOM 1404 N N . PRO A 1 171 ? -10.848 3.302 -19.237 1.00 47.00 171 PRO A N 1
ATOM 1405 C CA . PRO A 1 171 ? -11.806 3.575 -18.181 1.00 47.00 171 PRO A CA 1
ATOM 1406 C C . PRO A 1 171 ? -11.209 3.288 -16.804 1.00 47.00 171 PRO A C 1
ATOM 1408 O O . PRO A 1 171 ? -10.548 2.270 -16.589 1.00 47.00 171 PRO A O 1
ATOM 1411 N N . PHE A 1 172 ? -11.499 4.181 -15.860 1.00 47.03 172 PHE A N 1
ATOM 1412 C CA . PHE A 1 172 ? -11.328 3.973 -14.427 1.00 47.03 172 PHE A CA 1
ATOM 1413 C C . PHE A 1 172 ? -11.736 2.540 -14.044 1.00 47.03 172 PHE A C 1
ATOM 1415 O O . PHE A 1 172 ? -12.893 2.154 -14.222 1.00 47.03 172 PHE A O 1
ATOM 1422 N N . LYS A 1 173 ? -10.803 1.737 -13.510 1.00 54.47 173 LYS A N 1
ATOM 1423 C CA . LYS A 1 173 ? -11.148 0.431 -12.934 1.00 54.47 173 LYS A CA 1
ATOM 1424 C C . LYS A 1 173 ? -12.041 0.695 -11.717 1.00 54.47 173 LYS A C 1
ATOM 1426 O O . LYS A 1 173 ? -11.556 0.969 -10.621 1.00 54.47 173 LYS A O 1
ATOM 1431 N N . GLU A 1 174 ? -13.352 0.534 -11.887 1.00 53.09 174 GLU A N 1
ATOM 1432 C CA . GLU A 1 174 ? -14.354 0.476 -10.810 1.00 53.09 174 GLU A CA 1
ATOM 1433 C C . GLU A 1 174 ? -13.916 -0.481 -9.674 1.00 53.09 174 GLU A C 1
ATOM 1435 O O . GLU A 1 174 ? -14.214 -0.269 -8.495 1.00 53.09 174 GLU A O 1
ATOM 1440 N N . ALA A 1 175 ? -13.075 -1.465 -10.021 1.00 57.12 175 ALA A N 1
ATOM 1441 C CA . ALA A 1 175 ? -12.380 -2.379 -9.122 1.00 57.12 175 ALA A CA 1
ATOM 1442 C C . ALA A 1 175 ? -11.576 -1.708 -7.985 1.00 57.12 175 ALA A C 1
ATOM 1444 O O . ALA A 1 175 ? -11.407 -2.344 -6.940 1.00 57.12 175 ALA A O 1
ATOM 1445 N N . ASN A 1 176 ? -11.135 -0.449 -8.129 1.00 72.25 176 ASN A N 1
ATOM 1446 C CA . ASN A 1 176 ? -10.338 0.244 -7.106 1.00 72.25 176 ASN A CA 1
ATOM 1447 C C . ASN A 1 176 ? -11.182 0.955 -6.039 1.00 72.25 176 ASN A C 1
ATOM 1449 O O . ASN A 1 176 ? -10.689 1.226 -4.941 1.00 72.25 176 ASN A O 1
ATOM 1453 N N . ARG A 1 177 ? -12.478 1.185 -6.294 1.00 80.31 177 ARG A N 1
ATOM 1454 C CA . ARG A 1 177 ? -13.363 1.916 -5.370 1.00 80.31 177 ARG A CA 1
ATOM 1455 C C . ARG A 1 177 ? -13.478 1.238 -4.004 1.00 80.31 177 ARG A C 1
ATOM 1457 O O . ARG A 1 177 ? -13.475 1.915 -2.978 1.00 80.31 177 ARG A O 1
ATOM 1464 N N . LYS A 1 178 ? -13.521 -0.098 -3.976 1.00 87.00 178 LYS A N 1
ATOM 1465 C CA . LYS A 1 178 ? -13.562 -0.865 -2.718 1.00 87.00 178 LYS A CA 1
ATOM 1466 C C . LYS A 1 178 ? -12.306 -0.658 -1.866 1.00 87.00 178 LYS A C 1
ATOM 1468 O O . LYS A 1 178 ? -12.406 -0.639 -0.646 1.00 87.00 178 LYS A O 1
ATOM 1473 N N . TYR A 1 179 ? -11.139 -0.479 -2.490 1.00 90.81 179 TYR A N 1
ATOM 1474 C CA . TYR A 1 179 ? -9.886 -0.258 -1.767 1.00 90.81 179 TYR A CA 1
ATOM 1475 C C . TYR A 1 179 ? -9.823 1.144 -1.176 1.00 90.81 179 TYR A C 1
ATOM 1477 O O . TYR A 1 179 ? -9.411 1.288 -0.031 1.00 90.81 179 TYR A O 1
ATOM 1485 N N . LEU A 1 180 ? -10.311 2.151 -1.905 1.00 90.12 180 LEU A N 1
ATOM 1486 C CA . LEU A 1 180 ? -10.467 3.503 -1.365 1.00 90.12 180 LEU A CA 1
ATOM 1487 C C . LEU A 1 180 ? -11.388 3.507 -0.141 1.00 90.12 180 LEU A C 1
ATOM 1489 O O . LEU A 1 180 ? -11.062 4.107 0.879 1.00 90.12 180 LEU A O 1
ATOM 1493 N N . GLU A 1 181 ? -12.501 2.771 -0.200 1.00 90.94 181 GLU A N 1
ATOM 1494 C CA . GLU A 1 181 ? -13.377 2.613 0.961 1.00 90.94 181 GLU A CA 1
ATOM 1495 C C . GLU A 1 181 ? -12.667 1.919 2.136 1.00 90.94 181 GLU A C 1
ATOM 1497 O O . GLU A 1 181 ? -12.816 2.337 3.284 1.00 90.94 181 GLU A O 1
ATOM 1502 N N . TYR A 1 182 ? -11.869 0.881 1.876 1.00 95.25 182 TYR A N 1
ATOM 1503 C CA . TYR A 1 182 ? -11.079 0.225 2.920 1.00 95.25 182 TYR A CA 1
ATOM 1504 C C . TYR A 1 182 ? -10.046 1.163 3.549 1.00 95.25 182 TYR A C 1
ATOM 1506 O O . TYR A 1 182 ? -9.878 1.112 4.763 1.00 95.25 182 TYR A O 1
ATOM 1514 N N . LEU A 1 183 ? -9.395 2.031 2.770 1.00 94.94 183 LEU A N 1
ATOM 1515 C CA . LEU A 1 183 ? -8.460 3.034 3.291 1.00 94.94 183 LEU A CA 1
ATOM 1516 C C . LEU A 1 183 ? -9.173 4.053 4.188 1.00 94.94 183 LEU A C 1
ATOM 1518 O O . LEU A 1 183 ? -8.715 4.304 5.298 1.00 94.94 183 LEU A O 1
ATOM 1522 N N . ILE A 1 184 ? -10.340 4.550 3.767 1.00 94.06 184 ILE A N 1
ATOM 1523 C CA . ILE A 1 184 ? -11.175 5.451 4.578 1.00 94.06 184 ILE A CA 1
ATOM 1524 C C . ILE A 1 184 ? -11.568 4.784 5.908 1.00 94.06 184 ILE A C 1
ATOM 1526 O O . ILE A 1 184 ? -11.449 5.379 6.981 1.00 94.06 184 ILE A O 1
ATOM 1530 N N . ILE A 1 185 ? -11.993 3.518 5.860 1.00 95.69 185 ILE A N 1
ATOM 1531 C CA . ILE A 1 185 ? -12.304 2.731 7.062 1.00 95.69 185 ILE A CA 1
ATOM 1532 C C . ILE A 1 185 ? -11.074 2.563 7.948 1.00 95.69 185 ILE A C 1
ATOM 1534 O O . ILE A 1 185 ? -11.182 2.682 9.169 1.00 95.69 185 ILE A O 1
ATOM 1538 N N . LEU A 1 186 ? -9.916 2.302 7.351 1.00 95.81 186 LEU A N 1
ATOM 1539 C CA . LEU A 1 186 ? -8.667 2.136 8.076 1.00 95.81 186 LEU A CA 1
ATOM 1540 C C . LEU A 1 186 ? -8.259 3.422 8.803 1.00 95.81 186 LEU A C 1
ATOM 1542 O O . LEU A 1 186 ? -7.903 3.360 9.976 1.00 95.81 186 LEU A O 1
ATOM 1546 N N . ASP A 1 187 ? -8.395 4.581 8.161 1.00 95.00 187 ASP A N 1
ATOM 1547 C CA . ASP A 1 187 ? -8.102 5.888 8.762 1.00 95.00 187 ASP A CA 1
ATOM 1548 C C . ASP A 1 187 ? -9.012 6.182 9.960 1.00 95.00 187 ASP A C 1
ATOM 1550 O O . ASP A 1 187 ? -8.550 6.616 11.023 1.00 95.00 187 ASP A O 1
ATOM 1554 N N . MET A 1 188 ? -10.301 5.847 9.850 1.00 95.56 188 MET A N 1
ATOM 1555 C CA . MET A 1 188 ? -11.230 5.932 10.977 1.00 95.56 188 MET A CA 1
ATOM 1556 C C . MET A 1 188 ? -10.871 4.963 12.112 1.00 95.56 188 MET A C 1
ATOM 1558 O O . MET A 1 188 ? -10.968 5.326 13.288 1.00 95.56 188 MET A O 1
ATOM 1562 N N . ARG A 1 189 ? -10.442 3.736 11.786 1.0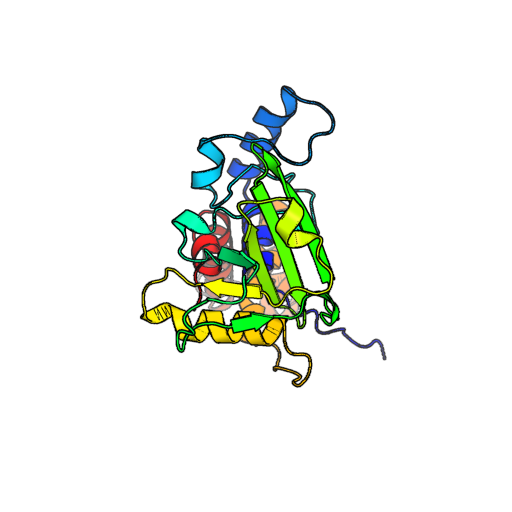0 94.38 189 ARG A N 1
ATOM 1563 C CA . ARG A 1 189 ? -10.005 2.745 12.783 1.00 94.38 189 ARG A CA 1
ATOM 1564 C C . ARG A 1 189 ? -8.729 3.170 13.497 1.00 94.38 189 ARG A C 1
ATOM 1566 O O . ARG A 1 189 ? -8.684 3.084 14.723 1.00 94.38 189 ARG A O 1
ATOM 1573 N N . ASN A 1 190 ? -7.748 3.694 12.769 1.00 91.62 190 ASN A N 1
ATOM 1574 C CA . ASN A 1 190 ? -6.512 4.242 13.329 1.00 91.62 190 ASN A CA 1
ATOM 1575 C C . ASN A 1 190 ? -6.788 5.471 14.209 1.00 91.62 190 ASN A C 1
ATOM 1577 O O . ASN A 1 190 ? -6.137 5.660 15.235 1.00 91.62 190 ASN A O 1
ATOM 1581 N N . SER A 1 191 ? -7.837 6.233 13.882 1.00 92.75 191 SER A N 1
ATOM 1582 C CA . SER A 1 191 ? -8.385 7.318 14.712 1.00 92.75 191 SER A CA 1
ATOM 1583 C C . SER A 1 191 ? -9.280 6.827 15.870 1.00 92.75 191 SER A C 1
ATOM 1585 O O . SER A 1 191 ? -9.996 7.618 16.480 1.00 92.75 191 SER A O 1
ATOM 1587 N N . LYS A 1 192 ? -9.268 5.521 16.185 1.00 95.00 192 LYS A N 1
ATOM 1588 C CA . LYS A 1 192 ? -10.012 4.870 17.283 1.00 95.00 192 LYS A CA 1
ATOM 1589 C C . LYS A 1 192 ? -11.541 4.999 17.219 1.00 95.00 192 LYS A C 1
ATOM 1591 O O . LYS A 1 192 ? -12.210 4.821 18.238 1.00 95.00 192 LYS A O 1
ATOM 1596 N N . LYS A 1 193 ? -12.127 5.236 16.041 1.00 95.81 193 LYS A N 1
ATOM 1597 C CA . LYS A 1 193 ? -13.591 5.263 15.892 1.00 95.81 193 LYS A CA 1
ATOM 1598 C C . LYS A 1 193 ? -14.200 3.875 16.117 1.00 95.81 193 LYS A C 1
ATOM 1600 O O . LYS A 1 1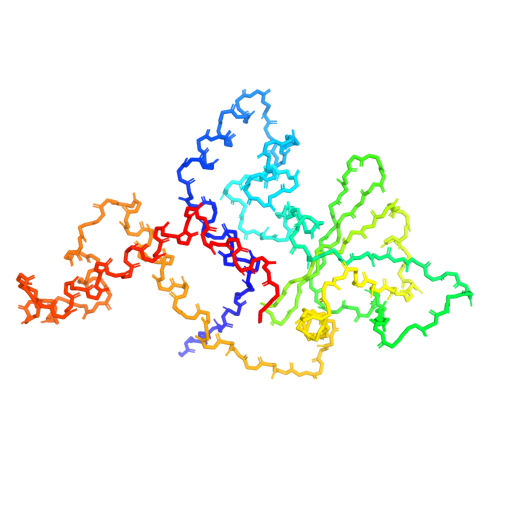93 ? -13.674 2.839 15.682 1.00 95.81 193 LYS A O 1
ATOM 1605 N N . SER A 1 194 ? -15.340 3.858 16.801 1.00 95.69 194 SER A N 1
ATOM 1606 C CA . SER A 1 194 ? -16.153 2.657 16.998 1.00 95.69 194 SER A CA 1
ATOM 1607 C C . SER A 1 194 ? -16.808 2.208 15.689 1.00 95.69 194 SER A C 1
ATOM 1609 O O . SER A 1 194 ? -16.977 2.992 14.756 1.00 95.69 194 SER A O 1
ATOM 1611 N N . HIS A 1 195 ? -17.249 0.948 15.626 1.00 95.69 195 HIS A N 1
ATOM 1612 C CA . HIS A 1 195 ? -17.966 0.440 14.450 1.00 95.69 195 HIS A CA 1
ATOM 1613 C C . HIS A 1 195 ? -19.221 1.270 14.135 1.00 95.69 195 HIS A C 1
ATOM 1615 O O . HIS A 1 195 ? -19.514 1.483 12.963 1.00 95.69 195 HIS A O 1
ATOM 1621 N N . LYS A 1 196 ? -19.934 1.761 15.162 1.00 95.62 196 LYS A N 1
ATOM 1622 C CA . LYS A 1 196 ? -21.137 2.585 14.973 1.00 95.62 196 LYS A CA 1
ATOM 1623 C C . LYS A 1 196 ? -20.782 3.939 14.363 1.00 95.62 196 LYS A C 1
ATOM 1625 O O . LYS A 1 196 ? -21.409 4.327 13.393 1.00 95.62 196 LYS A O 1
ATOM 1630 N N . GLN A 1 197 ? -19.742 4.608 14.868 1.00 97.00 197 GLN A N 1
ATOM 1631 C CA . GLN A 1 197 ? -19.273 5.886 14.310 1.00 97.00 197 GLN A CA 1
ATOM 1632 C C . GLN A 1 197 ? -18.828 5.741 12.851 1.00 97.00 197 GLN A C 1
ATOM 1634 O O . GLN A 1 197 ? -19.224 6.539 12.012 1.00 97.00 197 GLN A O 1
ATOM 1639 N N . ILE A 1 198 ? -18.088 4.674 12.534 1.00 95.88 198 ILE A N 1
ATOM 1640 C CA . ILE A 1 198 ? -17.699 4.355 11.152 1.00 95.88 198 ILE A CA 1
ATOM 1641 C C . ILE A 1 198 ? -18.936 4.156 10.270 1.00 95.88 198 ILE A C 1
ATOM 1643 O O . ILE A 1 198 ? -19.004 4.681 9.163 1.00 95.88 198 ILE A O 1
ATOM 1647 N N . ALA A 1 199 ? -19.933 3.416 10.758 1.00 95.31 199 ALA A N 1
ATOM 1648 C CA . ALA A 1 199 ? -21.183 3.220 10.034 1.00 95.31 199 ALA A CA 1
ATOM 1649 C C . ALA A 1 199 ? -21.923 4.541 9.801 1.00 95.31 199 ALA A C 1
ATOM 1651 O O . ALA A 1 199 ? -22.415 4.771 8.701 1.00 95.31 199 ALA A O 1
ATOM 1652 N N . THR A 1 200 ? -21.973 5.408 10.813 1.00 96.25 200 THR A N 1
ATOM 1653 C CA . THR A 1 200 ? -22.646 6.708 10.745 1.00 96.25 200 THR A CA 1
ATOM 1654 C C . THR A 1 200 ? -21.976 7.628 9.734 1.00 96.25 200 THR A C 1
ATOM 1656 O O . THR A 1 200 ? -22.673 8.327 9.011 1.00 96.25 200 THR A O 1
ATOM 1659 N N . GLU A 1 201 ? -20.651 7.599 9.626 1.00 94.00 201 GLU A N 1
ATOM 1660 C CA . GLU A 1 201 ? -19.925 8.409 8.642 1.00 94.00 201 GLU A CA 1
ATOM 1661 C C . GLU A 1 201 ? -20.085 7.899 7.208 1.00 94.00 201 GLU A C 1
ATOM 1663 O O . GLU A 1 201 ? -20.153 8.701 6.282 1.00 94.00 201 GLU A O 1
ATOM 1668 N N . ILE A 1 202 ? -20.181 6.580 7.014 1.00 91.19 202 ILE A N 1
ATOM 1669 C CA . ILE A 1 202 ? -20.310 5.986 5.674 1.00 91.19 202 ILE A CA 1
ATOM 1670 C C . ILE A 1 202 ? -21.759 6.005 5.173 1.00 91.19 202 ILE A C 1
ATOM 1672 O O . ILE A 1 202 ? -21.992 6.230 3.987 1.00 91.19 202 ILE A O 1
ATOM 1676 N N . TYR A 1 203 ? -22.728 5.726 6.048 1.00 91.88 203 TYR A N 1
ATOM 1677 C CA . TYR A 1 203 ? -24.130 5.493 5.675 1.00 91.88 203 TYR A CA 1
ATOM 1678 C C . TYR A 1 203 ? -25.104 6.547 6.222 1.00 91.88 203 TYR A C 1
ATOM 1680 O O . TYR A 1 203 ? -26.271 6.548 5.839 1.00 91.88 203 TYR A O 1
ATOM 1688 N N . GLY A 1 204 ? -24.648 7.452 7.092 1.00 93.75 204 GLY A N 1
ATOM 1689 C CA . GLY A 1 204 ? -25.485 8.460 7.741 1.00 93.75 204 GLY A CA 1
ATOM 1690 C C . GLY A 1 204 ? -26.155 7.966 9.028 1.00 93.75 204 GLY A C 1
ATOM 1691 O O . GLY A 1 204 ? -26.337 6.768 9.255 1.00 93.75 204 GLY A O 1
ATOM 1692 N N . SER A 1 205 ? -26.538 8.908 9.894 1.00 94.44 205 SER A N 1
ATOM 1693 C CA . SER A 1 205 ? -27.185 8.620 11.184 1.00 94.44 205 SER A CA 1
ATOM 1694 C C . SER A 1 205 ? -28.536 7.931 11.018 1.00 94.44 205 SER A C 1
ATOM 1696 O O . SER A 1 205 ? -28.776 6.917 11.661 1.00 94.44 205 SER A O 1
ATOM 1698 N N . THR A 1 206 ? -29.375 8.407 10.095 1.00 95.38 206 THR A N 1
ATOM 1699 C CA . THR A 1 206 ? -30.714 7.851 9.850 1.00 95.38 206 THR A CA 1
ATOM 1700 C C . THR A 1 206 ? -30.682 6.363 9.504 1.00 95.38 206 THR A C 1
ATOM 1702 O O . THR A 1 206 ? -31.498 5.593 10.004 1.00 95.38 206 THR A O 1
ATOM 1705 N N . GLU A 1 207 ? -29.735 5.948 8.663 1.00 93.81 207 GLU A N 1
ATOM 1706 C CA . GLU A 1 207 ? -29.603 4.554 8.239 1.00 93.81 207 GLU A CA 1
ATOM 1707 C C . GLU A 1 207 ? -29.095 3.668 9.381 1.00 93.81 207 GLU A C 1
ATOM 1709 O O . GLU A 1 207 ? -29.593 2.563 9.603 1.00 93.81 207 GLU A O 1
ATOM 1714 N N . VAL A 1 208 ? -28.134 4.181 10.153 1.00 95.38 208 VAL A N 1
ATOM 1715 C CA . VAL A 1 208 ? -27.610 3.497 11.336 1.00 95.38 208 VAL A CA 1
ATOM 1716 C C . VAL A 1 208 ? -28.689 3.349 12.401 1.00 95.38 208 VAL A C 1
ATOM 1718 O O . VAL A 1 208 ? -28.852 2.260 12.933 1.00 95.38 208 VAL A O 1
ATOM 1721 N N . ASP A 1 209 ? -29.468 4.381 12.696 1.00 94.88 209 ASP A N 1
ATOM 1722 C CA . ASP A 1 209 ? -30.488 4.300 13.744 1.00 94.88 209 ASP A CA 1
ATOM 1723 C C . ASP A 1 209 ? -31.590 3.283 13.405 1.00 94.88 209 ASP A C 1
ATOM 1725 O O . ASP A 1 209 ? -32.083 2.594 14.296 1.00 94.88 209 ASP A O 1
ATOM 1729 N N . ARG A 1 210 ? -31.912 3.105 12.115 1.00 94.12 210 ARG A N 1
ATOM 1730 C CA . ARG A 1 210 ? -32.865 2.082 11.645 1.00 94.12 210 ARG A CA 1
ATOM 1731 C C . ARG A 1 210 ? -32.296 0.665 11.660 1.00 94.12 210 ARG A C 1
ATOM 1733 O O . ARG A 1 210 ? -33.030 -0.288 11.909 1.00 94.12 210 ARG A O 1
ATOM 1740 N N . HIS A 1 211 ? -31.003 0.509 11.374 1.00 94.19 211 HIS A N 1
ATOM 1741 C CA . HIS A 1 211 ? -30.406 -0.793 11.072 1.00 94.19 211 HIS A CA 1
ATOM 1742 C C . HIS A 1 211 ? -29.210 -1.158 11.967 1.00 94.19 211 HIS A C 1
ATOM 1744 O O . HIS A 1 211 ? -28.412 -2.013 11.586 1.00 94.19 211 HIS A O 1
ATOM 1750 N N . TRP A 1 212 ? -29.037 -0.558 13.151 1.00 94.00 212 TRP A N 1
ATOM 1751 C CA . TRP A 1 212 ? -27.919 -0.852 14.066 1.00 94.00 212 TRP A CA 1
ATOM 1752 C C . TRP A 1 212 ? -28.353 -1.608 15.324 1.00 94.00 212 TRP A C 1
ATOM 1754 O O . TRP A 1 212 ? -28.475 -1.049 16.412 1.00 94.00 212 TRP A O 1
ATOM 1764 N N . PHE A 1 213 ? -28.511 -2.920 15.179 1.00 90.88 213 PHE A N 1
ATOM 1765 C CA . PHE A 1 213 ? -28.806 -3.862 16.261 1.00 90.88 213 PHE A CA 1
ATOM 1766 C C . PHE A 1 213 ? -27.911 -5.109 16.147 1.00 90.88 213 PHE A C 1
ATOM 1768 O O . PHE A 1 213 ? -27.068 -5.189 15.250 1.00 90.88 213 PHE A O 1
ATOM 1775 N N . GLN A 1 214 ? -28.019 -6.040 17.101 1.00 85.75 214 GLN A N 1
ATOM 1776 C CA . GLN A 1 214 ? -27.054 -7.132 17.301 1.00 85.75 214 GLN A CA 1
ATOM 1777 C C . GLN A 1 214 ? -26.792 -7.964 16.034 1.00 85.75 214 GLN A C 1
ATOM 1779 O O . GLN A 1 214 ? -25.628 -8.132 15.669 1.00 85.75 214 GLN A O 1
ATOM 1784 N N . ASP A 1 215 ? -27.848 -8.355 15.319 1.00 88.50 215 ASP A N 1
ATOM 1785 C CA . ASP A 1 215 ? -27.770 -9.223 14.133 1.00 88.50 215 ASP A CA 1
ATOM 1786 C C . ASP A 1 215 ? -28.081 -8.488 12.822 1.00 88.50 215 ASP A C 1
ATOM 1788 O O . ASP A 1 215 ? -28.549 -9.071 11.844 1.00 88.50 215 ASP A O 1
ATOM 1792 N N . SER A 1 216 ? -27.834 -7.177 12.777 1.00 93.25 216 SER A N 1
ATOM 1793 C CA . SER A 1 216 ? -28.145 -6.404 11.581 1.00 93.25 216 SER A CA 1
ATOM 1794 C C . SER A 1 216 ? -27.148 -6.640 10.444 1.00 93.25 216 SER A C 1
ATOM 1796 O O . SER A 1 216 ? -25.931 -6.789 10.639 1.00 93.25 216 SER A O 1
ATOM 1798 N N . TRP A 1 217 ? -27.661 -6.598 9.211 1.00 94.38 217 TRP A N 1
ATOM 1799 C CA . TRP A 1 217 ? -26.834 -6.671 8.005 1.00 94.38 217 TRP A CA 1
ATOM 1800 C C . TRP A 1 217 ? -25.780 -5.551 7.981 1.00 94.38 217 TRP A C 1
ATOM 1802 O O . TRP A 1 217 ? -24.644 -5.781 7.564 1.00 94.38 217 TRP A O 1
ATOM 1812 N N . LEU A 1 218 ? -26.121 -4.356 8.481 1.00 94.50 218 LEU A N 1
ATOM 1813 C CA . LEU A 1 218 ? -25.248 -3.183 8.484 1.00 94.50 218 LEU A CA 1
ATOM 1814 C C . LEU A 1 218 ? -24.050 -3.370 9.421 1.00 94.50 218 LEU A C 1
ATOM 1816 O O . LEU A 1 218 ? -22.908 -3.103 9.033 1.00 94.50 218 LEU A O 1
ATOM 1820 N N . ARG A 1 219 ? -24.283 -3.901 10.629 1.00 95.31 219 ARG A N 1
ATOM 1821 C CA . ARG A 1 219 ? -23.218 -4.207 11.593 1.00 95.31 219 ARG A CA 1
ATOM 1822 C C . ARG A 1 219 ? -22.274 -5.278 11.042 1.00 95.31 219 ARG A C 1
ATOM 1824 O O . ARG A 1 219 ? -21.054 -5.116 11.118 1.00 95.31 219 ARG A O 1
ATOM 1831 N N . SER A 1 220 ? -22.826 -6.326 10.429 1.00 95.62 220 SER A N 1
ATOM 1832 C CA . SER A 1 220 ? -22.050 -7.388 9.773 1.00 95.62 220 SER A CA 1
ATOM 1833 C C . SER A 1 220 ? -21.222 -6.858 8.599 1.00 95.62 220 SER A C 1
ATOM 1835 O O . SER A 1 220 ? -20.031 -7.160 8.493 1.00 95.62 220 SER A O 1
ATOM 1837 N N . LYS A 1 221 ? -21.809 -5.993 7.764 1.00 95.06 221 LYS A N 1
ATOM 1838 C CA . LYS A 1 221 ? -21.129 -5.348 6.632 1.00 95.06 221 LYS A CA 1
ATOM 1839 C C . LYS A 1 221 ? -19.964 -4.475 7.092 1.00 95.06 221 LYS A C 1
ATOM 1841 O O . LYS A 1 221 ? -18.881 -4.569 6.521 1.00 95.06 221 LYS A O 1
ATOM 1846 N N . ILE A 1 222 ? -20.148 -3.665 8.135 1.00 96.12 222 ILE A N 1
ATOM 1847 C CA . ILE A 1 222 ? -19.068 -2.848 8.707 1.00 96.12 222 ILE A CA 1
ATOM 1848 C C . ILE A 1 222 ? -17.956 -3.720 9.287 1.00 96.12 222 ILE A C 1
ATOM 1850 O O . ILE A 1 222 ? -16.787 -3.483 8.982 1.00 96.12 222 ILE A O 1
ATOM 1854 N N . ARG A 1 223 ? -18.297 -4.767 10.050 1.00 96.00 223 ARG A N 1
ATOM 1855 C CA . ARG A 1 223 ? -17.302 -5.705 10.596 1.00 96.00 223 ARG A CA 1
ATOM 1856 C C . ARG A 1 223 ? -16.468 -6.341 9.486 1.00 96.00 223 ARG A C 1
ATOM 1858 O O . ARG A 1 223 ? -15.247 -6.389 9.594 1.00 96.00 223 ARG A O 1
ATOM 1865 N N . TYR A 1 224 ? -17.120 -6.780 8.410 1.00 96.62 224 TYR A N 1
ATOM 1866 C CA . TYR A 1 224 ? -16.445 -7.340 7.243 1.00 96.62 224 TYR A CA 1
ATOM 1867 C C . TYR A 1 224 ? -15.489 -6.335 6.591 1.00 96.62 224 TYR A C 1
ATOM 1869 O O . TYR A 1 224 ? -14.336 -6.672 6.323 1.00 96.62 224 TYR A O 1
ATOM 1877 N N . LYS A 1 225 ? -15.932 -5.092 6.356 1.00 96.06 225 LYS A N 1
ATOM 1878 C CA . LYS A 1 225 ? -15.081 -4.077 5.719 1.00 96.06 225 LYS A CA 1
ATOM 1879 C C . LYS A 1 225 ? -13.884 -3.690 6.589 1.00 96.06 225 LYS A C 1
ATOM 1881 O O . LYS A 1 225 ? -12.790 -3.562 6.054 1.00 96.06 225 LYS A O 1
ATOM 1886 N N . ILE A 1 226 ? -14.062 -3.583 7.908 1.00 96.94 226 ILE A N 1
ATOM 1887 C CA . ILE A 1 226 ? -12.959 -3.360 8.860 1.00 96.94 226 ILE A CA 1
ATOM 1888 C C . ILE A 1 226 ? -11.958 -4.513 8.789 1.00 96.94 226 ILE A C 1
ATOM 1890 O O . ILE A 1 226 ? -10.769 -4.280 8.586 1.00 96.94 226 ILE A O 1
ATOM 1894 N N . GLN A 1 227 ? -12.440 -5.757 8.864 1.00 97.38 227 GLN A N 1
ATOM 1895 C CA . GLN A 1 227 ? -11.579 -6.933 8.765 1.00 97.38 227 GLN A CA 1
ATOM 1896 C C . GLN A 1 227 ? -10.807 -6.956 7.438 1.00 97.38 227 GLN A C 1
ATOM 1898 O O . GLN A 1 227 ? -9.625 -7.294 7.417 1.00 97.38 227 GLN A O 1
ATOM 1903 N N . LYS A 1 228 ? -11.450 -6.585 6.324 1.00 96.56 228 LYS A N 1
ATOM 1904 C CA . LYS A 1 228 ? -10.786 -6.497 5.020 1.00 96.56 228 LYS A CA 1
ATOM 1905 C C . LYS A 1 228 ? -9.744 -5.388 4.968 1.00 96.56 228 LYS A C 1
ATOM 1907 O O . LYS A 1 228 ? -8.637 -5.659 4.513 1.00 96.56 228 LYS A O 1
ATOM 1912 N N . ALA A 1 229 ? -10.053 -4.195 5.464 1.00 96.81 229 ALA A N 1
ATOM 1913 C CA . ALA A 1 229 ? -9.098 -3.094 5.536 1.00 96.81 229 ALA A CA 1
ATOM 1914 C C . ALA A 1 229 ? -7.842 -3.479 6.339 1.00 96.81 229 ALA A C 1
ATOM 1916 O O . ALA A 1 229 ? -6.723 -3.301 5.860 1.00 96.81 229 ALA A O 1
ATOM 1917 N N . GLU A 1 230 ? -8.021 -4.103 7.506 1.00 97.00 230 GLU A N 1
ATOM 1918 C CA . GLU A 1 230 ? -6.916 -4.584 8.345 1.00 97.00 230 GLU A CA 1
ATOM 1919 C C . GLU A 1 230 ? -6.120 -5.716 7.674 1.00 97.00 230 GLU A C 1
ATOM 1921 O O . GLU A 1 230 ? -4.893 -5.742 7.751 1.00 97.00 230 GLU A O 1
ATOM 1926 N N . GLN A 1 231 ? -6.791 -6.643 6.980 1.00 97.44 231 GLN A N 1
ATOM 1927 C CA . GLN A 1 231 ? -6.131 -7.700 6.206 1.00 97.44 231 GLN A CA 1
ATOM 1928 C C . GLN A 1 231 ? -5.252 -7.137 5.083 1.00 97.44 231 GLN A C 1
ATOM 1930 O O . GLN A 1 231 ? -4.136 -7.624 4.880 1.00 97.44 231 GLN A O 1
ATOM 1935 N N . TYR A 1 232 ? -5.748 -6.133 4.354 1.00 96.81 232 TYR A N 1
ATOM 1936 C CA . TYR A 1 232 ? -4.975 -5.443 3.324 1.00 96.81 232 TYR A CA 1
ATOM 1937 C C . TYR A 1 232 ? -3.790 -4.702 3.922 1.00 96.81 232 TYR A C 1
ATOM 1939 O O . TYR A 1 232 ? -2.689 -4.938 3.451 1.00 96.81 232 TYR A O 1
ATOM 1947 N N . MET A 1 233 ? -3.976 -3.925 4.990 1.00 97.38 233 MET A N 1
ATOM 1948 C CA . MET A 1 233 ? -2.885 -3.232 5.689 1.00 97.38 233 MET A CA 1
ATOM 1949 C C . MET A 1 233 ? -1.771 -4.177 6.160 1.00 97.38 233 MET A C 1
ATOM 1951 O O . MET A 1 233 ? -0.591 -3.857 6.027 1.00 97.38 233 MET A O 1
ATOM 1955 N N . LYS A 1 234 ? -2.135 -5.330 6.734 1.00 95.69 234 LYS A N 1
ATOM 1956 C CA . LYS A 1 234 ? -1.156 -6.255 7.318 1.00 95.69 234 LYS A CA 1
ATOM 1957 C C . LYS A 1 234 ? -0.323 -6.959 6.256 1.00 95.69 234 LYS A C 1
ATOM 1959 O O . LYS A 1 234 ? 0.893 -6.968 6.356 1.00 95.69 234 LYS A O 1
ATOM 1964 N N . GLU A 1 235 ? -0.974 -7.548 5.257 1.00 93.62 235 GLU A N 1
ATOM 1965 C CA . GLU A 1 235 ? -0.295 -8.462 4.329 1.00 93.62 235 GLU A CA 1
ATOM 1966 C C . GLU A 1 235 ? -0.905 -8.475 2.922 1.00 93.62 235 GLU A C 1
ATOM 1968 O O . GLU A 1 235 ? -0.192 -8.618 1.929 1.00 93.62 235 GLU A O 1
ATOM 1973 N N . GLN A 1 236 ? -2.230 -8.329 2.786 1.00 94.31 236 GLN A N 1
ATOM 1974 C CA . GLN A 1 236 ? -2.876 -8.541 1.485 1.00 94.31 236 GLN A CA 1
ATOM 1975 C C . GLN A 1 236 ? -2.624 -7.410 0.479 1.00 94.31 236 GLN A C 1
ATOM 1977 O O . GLN A 1 236 ? -2.869 -7.623 -0.708 1.00 94.31 236 GLN A O 1
ATOM 1982 N N . TYR A 1 237 ? -2.075 -6.263 0.897 1.00 93.56 237 TYR A N 1
ATOM 1983 C CA . TYR A 1 237 ? -1.588 -5.230 -0.024 1.00 93.56 237 TYR A CA 1
ATOM 1984 C C . TYR A 1 237 ? -0.543 -5.780 -1.009 1.00 93.56 237 TYR A C 1
ATOM 1986 O O . TYR A 1 237 ? -0.501 -5.344 -2.155 1.00 93.56 237 TYR A O 1
ATOM 1994 N N . LYS A 1 238 ? 0.229 -6.808 -0.622 1.00 89.50 238 LYS A N 1
ATOM 1995 C CA . LYS A 1 238 ? 1.204 -7.475 -1.501 1.00 89.50 238 LYS A CA 1
ATOM 1996 C C . LYS A 1 238 ? 0.559 -8.094 -2.741 1.00 89.50 238 LYS A C 1
ATOM 1998 O O . LYS A 1 238 ? 1.196 -8.177 -3.781 1.00 89.50 238 LYS A O 1
ATOM 2003 N N . LYS A 1 239 ? -0.727 -8.459 -2.681 1.00 87.81 239 LYS A N 1
ATOM 2004 C CA . LYS A 1 239 ? -1.472 -8.951 -3.853 1.00 87.81 239 LYS A CA 1
ATOM 2005 C C . LYS A 1 239 ? -1.632 -7.878 -4.931 1.00 87.81 239 LYS A C 1
ATOM 2007 O O . LYS A 1 239 ? -1.732 -8.219 -6.098 1.00 87.81 239 LYS A O 1
ATOM 2012 N N . LEU A 1 240 ? -1.632 -6.599 -4.550 1.00 87.12 240 LEU A N 1
ATOM 2013 C CA . LEU A 1 240 ? -1.690 -5.465 -5.480 1.00 87.12 240 LEU A CA 1
ATOM 2014 C C . LEU A 1 240 ? -0.335 -5.240 -6.181 1.00 87.12 240 LEU A C 1
ATOM 2016 O O . LEU A 1 240 ? -0.270 -4.631 -7.250 1.00 87.12 240 LEU A O 1
ATOM 2020 N N . LEU A 1 241 ? 0.750 -5.764 -5.604 1.00 83.81 241 LEU A N 1
ATOM 2021 C CA . LEU A 1 241 ? 2.080 -5.755 -6.214 1.00 83.81 241 LEU A CA 1
ATOM 2022 C C . LEU A 1 241 ? 2.216 -6.808 -7.316 1.00 83.81 241 LEU A C 1
ATOM 2024 O O . LEU A 1 241 ? 3.122 -6.704 -8.130 1.00 83.81 241 LEU A O 1
ATOM 2028 N N . ILE A 1 242 ? 1.318 -7.793 -7.377 1.00 77.94 242 ILE A N 1
ATOM 2029 C CA . ILE A 1 242 ? 1.303 -8.817 -8.423 1.00 77.94 242 ILE A CA 1
ATOM 2030 C C . ILE A 1 242 ? 0.418 -8.311 -9.577 1.00 77.94 242 ILE A C 1
ATOM 2032 O O . ILE A 1 242 ? -0.607 -7.675 -9.324 1.00 77.94 242 ILE A O 1
ATOM 2036 N N . PRO A 1 243 ? 0.817 -8.459 -10.851 1.00 69.19 243 PRO A N 1
ATOM 2037 C CA . PRO A 1 243 ? -0.068 -8.180 -11.988 1.00 69.19 243 PRO A CA 1
ATOM 2038 C C . PRO A 1 243 ? -1.287 -9.116 -11.943 1.00 69.19 243 PRO A C 1
ATOM 2040 O O . PRO A 1 243 ? -1.117 -10.317 -11.749 1.00 69.19 243 PRO A O 1
ATOM 2043 N N . SER A 1 244 ? -2.502 -8.581 -12.081 1.00 65.31 244 SER A N 1
ATOM 2044 C CA . SER A 1 244 ? -3.758 -9.346 -12.010 1.00 65.31 244 SER A CA 1
ATOM 2045 C C . SER A 1 244 ? -4.780 -8.876 -13.028 1.00 65.31 244 SER A C 1
ATOM 2047 O O . SER A 1 244 ? -4.997 -7.638 -13.052 1.00 65.31 244 SER A O 1
#